Protein AF-A0A7C3QPA5-F1 (afdb_monomer_lite)

pLDDT: mean 95.17, std 4.2, range [72.06, 98.75]

Secondary structure (DSSP, 8-state):
-EEEEEEEEEEE-TTT--EEEEEEEEEEE-TTSPEEEEEE-B--BPEES--HHHHHHHSS-EESSHHHHHHTBSBEE--GGGHHHHHHHHHHHTT-TT-SSEE--THHHHHHHHHHHHS----TTSEEEEEEEEEEEEEEEE---GGGTT-EEEEEEEEEEEEE--HHHHHHHHHHHHH--HHHHHHHHHHHHHTTS-SEEEEEEEEEHHHHHHHHHTS-HHHHSS-EEETTEEEPTTHHHHSS---TT-EE-

Sequence (253 aa):
MSVATYNRVVFSNPLDGALMLALERKGTVLQNGNVNVRAQPFGGGVKILDSIPLEELIGEIQFDSERSKQEQDFRILIEPSHWESVKEYCLLHLRNQDDPYLEAHPDRELVEEFEETLGLGLKSDQHEVQPVGFVVENHPVQTGNEHARGQLTVRLYRTFEVLVTDPMLCHRMLTASRQVSDHTLEIQALKDAERGGSGHACAILTLPLGLAVESYRALSPDKRYRKMVIEGHELDESVLAILDVDVPQYERI

Radius of gyration: 18.07 Å; chains: 1; bounding box: 44×42×49 Å

Foldseek 3Di:
DFEKAFEQEWEQQLPPRFIKTKWKWKWAQDPVRAIDTATAGQIDFKAFQDCVVVCVQFNDWAALDPVCVVRNGPRTDGDPVSVVVVVVVCQVQVVDCPRNGIHHDGQVRVQVQCCQAQVDGDDPVQKDKDWDFKKWQNFFDQDPPPSNGGDTDTYMYGYMYIYGDDSVVSVSLVVQQVPADSVNQQVVLSVCVVVVHRSMHIHMHMDRLVQVQVQLVVDDQVPSQDWDADPNHTYHSNRVRHHPDRHVSIDTD

Structure (mmCIF, N/CA/C/O backbone):
data_AF-A0A7C3QPA5-F1
#
_entry.id   AF-A0A7C3QPA5-F1
#
loop_
_atom_site.group_PDB
_atom_site.id
_atom_site.type_symbol
_atom_site.label_atom_id
_atom_site.label_alt_id
_atom_site.label_comp_id
_atom_site.label_asym_id
_atom_site.label_entity_id
_atom_site.label_seq_id
_atom_site.pdbx_PDB_ins_code
_atom_site.Cartn_x
_atom_site.Cartn_y
_atom_site.Cartn_z
_atom_site.occupancy
_atom_site.B_iso_or_equiv
_atom_site.auth_seq_id
_atom_site.auth_comp_id
_atom_site.auth_asym_id
_atom_site.auth_atom_id
_atom_site.pdbx_PDB_model_num
ATOM 1 N N . MET A 1 1 ? 5.523 1.786 -15.621 1.00 92.44 1 MET A N 1
ATOM 2 C CA . MET A 1 1 ? 5.284 0.604 -14.768 1.00 92.44 1 MET A CA 1
ATOM 3 C C . MET A 1 1 ? 5.597 0.964 -13.331 1.00 92.44 1 MET A C 1
ATOM 5 O O . MET A 1 1 ? 6.542 1.707 -13.097 1.00 92.44 1 MET A O 1
ATOM 9 N N . SER A 1 2 ? 4.808 0.452 -12.389 1.00 95.44 2 SER A N 1
ATOM 10 C CA . SER A 1 2 ? 5.061 0.611 -10.955 1.00 95.44 2 SER A CA 1
ATOM 11 C C . SER A 1 2 ? 5.107 -0.752 -10.284 1.00 95.44 2 SER A C 1
ATOM 13 O O . SER A 1 2 ? 4.208 -1.566 -10.499 1.00 95.44 2 SER A O 1
ATOM 15 N N . VAL A 1 3 ? 6.113 -0.973 -9.446 1.00 97.00 3 VAL A N 1
ATOM 16 C CA . VAL A 1 3 ? 6.219 -2.163 -8.603 1.00 97.00 3 VAL A CA 1
ATOM 17 C C . VAL A 1 3 ? 6.265 -1.728 -7.148 1.00 97.00 3 VAL A C 1
ATOM 19 O O . VAL A 1 3 ? 7.039 -0.843 -6.786 1.00 97.00 3 VAL A O 1
ATOM 22 N N . ALA A 1 4 ? 5.398 -2.307 -6.327 1.00 96.44 4 ALA A N 1
ATOM 23 C CA . ALA A 1 4 ? 5.248 -1.908 -4.933 1.00 96.44 4 ALA A CA 1
ATOM 24 C C . ALA A 1 4 ? 5.017 -3.110 -4.018 1.00 96.44 4 ALA A C 1
ATOM 26 O O . ALA A 1 4 ? 4.646 -4.202 -4.462 1.00 96.44 4 ALA A O 1
ATOM 27 N N . THR A 1 5 ? 5.232 -2.891 -2.731 1.00 97.12 5 THR A N 1
ATOM 28 C CA . THR A 1 5 ? 4.830 -3.799 -1.663 1.00 97.12 5 THR A CA 1
ATOM 29 C C . THR A 1 5 ? 3.525 -3.298 -1.062 1.00 97.12 5 THR A C 1
ATOM 31 O O . THR A 1 5 ? 3.352 -2.096 -0.890 1.00 97.12 5 THR A O 1
ATOM 34 N N . TYR A 1 6 ? 2.594 -4.201 -0.753 1.00 97.75 6 TYR A N 1
ATOM 35 C CA . TYR A 1 6 ? 1.397 -3.863 0.017 1.00 97.75 6 TYR A CA 1
ATOM 36 C C . TYR A 1 6 ? 1.200 -4.825 1.176 1.00 97.75 6 TYR A C 1
ATOM 38 O O . TYR A 1 6 ? 1.221 -6.048 1.016 1.00 97.75 6 TYR A O 1
ATOM 46 N N . ASN A 1 7 ? 0.949 -4.249 2.342 1.00 98.19 7 ASN A N 1
ATOM 47 C CA . ASN A 1 7 ? 0.832 -4.955 3.598 1.00 98.19 7 ASN A CA 1
ATOM 48 C C . ASN A 1 7 ? -0.626 -4.992 4.042 1.00 98.19 7 ASN A C 1
ATOM 50 O O . ASN A 1 7 ? -1.254 -3.966 4.313 1.00 98.19 7 ASN A O 1
ATOM 54 N N . ARG A 1 8 ? -1.161 -6.203 4.170 1.00 98.50 8 ARG A N 1
ATOM 55 C CA . ARG A 1 8 ? -2.398 -6.458 4.894 1.00 98.50 8 ARG A CA 1
ATOM 56 C C . ARG A 1 8 ? -2.081 -6.504 6.384 1.00 98.50 8 ARG A C 1
ATOM 58 O O . ARG A 1 8 ? -1.832 -7.571 6.942 1.00 98.50 8 ARG A O 1
ATOM 65 N N . VAL A 1 9 ? -2.070 -5.338 7.017 1.00 98.56 9 VAL A N 1
ATOM 66 C CA . VAL A 1 9 ? -1.830 -5.239 8.458 1.00 98.56 9 VAL A CA 1
ATOM 67 C C . VAL A 1 9 ? -3.098 -5.638 9.204 1.00 98.56 9 VAL A C 1
ATOM 69 O O . VAL A 1 9 ? -4.127 -4.967 9.108 1.00 98.56 9 VAL A O 1
ATOM 72 N N . VAL A 1 10 ? -3.036 -6.744 9.939 1.00 98.69 10 VAL A N 1
ATOM 73 C CA . VAL A 1 10 ? -4.160 -7.310 10.686 1.00 98.69 10 VAL A CA 1
ATOM 74 C C . VAL A 1 10 ? -3.825 -7.473 12.158 1.00 98.69 10 VAL A C 1
ATOM 76 O O . VAL A 1 10 ? -2.679 -7.701 12.536 1.00 98.69 10 VAL A O 1
ATOM 79 N N . PHE A 1 11 ? -4.841 -7.352 13.007 1.00 98.69 11 PHE A N 1
ATOM 80 C CA . PHE A 1 11 ? -4.694 -7.537 14.447 1.00 98.69 11 PHE A CA 1
ATOM 81 C C . PHE A 1 11 ? -6.022 -7.927 15.091 1.00 98.69 11 PHE A C 1
ATOM 83 O O . PHE A 1 11 ? -7.095 -7.634 14.559 1.00 98.69 11 PHE A O 1
ATOM 90 N N . SER A 1 12 ? -5.967 -8.573 16.251 1.00 98.56 12 SER A N 1
ATOM 91 C CA . SER A 1 12 ? -7.168 -8.876 17.033 1.00 98.56 12 SER A CA 1
ATOM 92 C C . SER A 1 12 ? -7.605 -7.639 17.813 1.00 98.56 12 SER A C 1
ATOM 94 O O . SER A 1 12 ? -6.825 -7.071 18.579 1.00 98.56 12 SER A O 1
ATOM 96 N N . ASN A 1 13 ? -8.864 -7.230 17.662 1.00 97.94 13 ASN A N 1
ATOM 97 C CA . ASN A 1 13 ? -9.444 -6.148 18.446 1.00 97.94 13 ASN A CA 1
ATOM 98 C C . ASN A 1 13 ? -9.295 -6.470 19.946 1.00 97.94 13 ASN A C 1
ATOM 100 O O . ASN A 1 13 ? -9.800 -7.500 20.401 1.00 97.94 13 ASN A O 1
ATOM 104 N N . PRO A 1 14 ? -8.647 -5.601 20.743 1.00 96.69 14 PRO A N 1
ATOM 105 C CA . PRO A 1 14 ? -8.382 -5.872 22.154 1.00 96.69 14 PRO A CA 1
ATOM 106 C C . PRO A 1 14 ? -9.645 -5.957 23.028 1.00 96.69 14 PRO A C 1
ATOM 108 O O . PRO A 1 14 ? -9.544 -6.355 24.185 1.00 96.69 14 PRO A O 1
ATOM 111 N N . LEU A 1 15 ? -10.816 -5.553 22.520 1.00 95.94 15 LEU A N 1
ATOM 112 C CA . LEU A 1 15 ? -12.074 -5.555 23.274 1.00 95.94 15 LEU A CA 1
ATOM 113 C C . LEU A 1 15 ? -12.913 -6.819 23.058 1.00 95.94 15 LEU A C 1
ATOM 115 O O . LEU A 1 15 ? -13.497 -7.326 24.012 1.00 95.94 15 LEU A O 1
ATOM 119 N N . ASP A 1 16 ? -13.001 -7.304 21.821 1.00 97.25 16 ASP A N 1
ATOM 120 C CA . ASP A 1 16 ? -13.920 -8.384 21.429 1.00 97.25 16 ASP A CA 1
ATOM 121 C C . ASP A 1 16 ? -13.249 -9.513 20.625 1.00 97.25 16 ASP A C 1
ATOM 123 O O . ASP A 1 16 ? -13.894 -10.513 20.315 1.00 97.25 16 ASP A O 1
ATOM 127 N N . GLY A 1 17 ? -11.956 -9.384 20.310 1.00 97.69 17 GLY A N 1
ATOM 128 C CA . GLY A 1 17 ? -11.197 -10.364 19.537 1.00 97.69 17 GLY A CA 1
ATOM 129 C C . GLY A 1 17 ? -11.523 -10.395 18.042 1.00 97.69 17 GLY A C 1
ATOM 130 O O . GLY A 1 17 ? -10.984 -11.247 17.338 1.00 97.69 17 GLY A O 1
ATOM 131 N N . ALA A 1 18 ? -12.376 -9.499 17.534 1.00 98.06 18 ALA A N 1
ATOM 132 C CA . ALA A 1 18 ? -12.666 -9.421 16.107 1.00 98.06 18 ALA A CA 1
ATOM 133 C C . ALA A 1 18 ? -11.401 -9.079 15.309 1.00 98.06 18 ALA A C 1
ATOM 135 O O . ALA A 1 18 ? -10.591 -8.256 15.734 1.00 98.06 18 ALA A O 1
ATOM 136 N N . LEU A 1 19 ? -11.234 -9.688 14.135 1.00 98.44 19 LEU A N 1
ATOM 137 C CA . LEU A 1 19 ? -10.088 -9.401 13.278 1.00 98.44 19 LEU A CA 1
ATOM 138 C C . LEU A 1 19 ? -10.256 -8.028 12.616 1.00 98.44 19 LEU A C 1
ATOM 140 O O . LEU A 1 19 ? -11.240 -7.768 11.915 1.00 98.44 19 LEU A O 1
ATOM 144 N N . MET A 1 20 ? -9.277 -7.162 12.832 1.00 98.75 20 MET A N 1
ATOM 145 C CA . MET A 1 20 ? -9.236 -5.794 12.336 1.00 98.75 20 MET A CA 1
ATOM 146 C C . MET A 1 20 ? -8.233 -5.681 11.192 1.00 98.75 20 MET A C 1
ATOM 148 O O . MET A 1 20 ? -7.217 -6.371 11.179 1.00 98.75 20 MET A O 1
ATOM 152 N N . LEU A 1 21 ? -8.521 -4.788 10.253 1.00 98.75 21 LEU A N 1
ATOM 153 C CA . LEU A 1 21 ? -7.617 -4.320 9.212 1.00 98.75 21 LEU A CA 1
ATOM 154 C C . LEU A 1 21 ? -7.112 -2.933 9.600 1.00 98.75 21 LEU A C 1
ATOM 156 O O . LEU A 1 21 ? -7.921 -2.068 9.940 1.00 98.75 21 LEU A O 1
ATOM 160 N N . ALA A 1 22 ? -5.806 -2.716 9.515 1.00 98.62 22 ALA A N 1
ATOM 161 C CA . ALA A 1 22 ? -5.194 -1.405 9.636 1.00 98.62 22 ALA A CA 1
ATOM 162 C C . ALA A 1 22 ? -4.726 -0.897 8.267 1.00 98.62 22 ALA A C 1
ATOM 164 O O . ALA A 1 22 ? -4.140 -1.639 7.482 1.00 98.62 22 ALA A O 1
ATOM 165 N N . LEU A 1 23 ? -4.999 0.376 8.002 1.00 98.56 23 LEU A N 1
ATOM 166 C CA . LEU A 1 23 ? -4.657 1.093 6.778 1.00 98.56 23 LEU A CA 1
ATOM 167 C C . LEU A 1 23 ? -3.940 2.400 7.134 1.00 98.56 23 LEU A C 1
ATOM 169 O O . LEU A 1 23 ? -4.246 3.017 8.161 1.00 98.56 23 LEU A O 1
ATOM 173 N N . GLU A 1 24 ? -3.044 2.850 6.262 1.00 98.19 24 GLU A N 1
ATOM 174 C CA . GLU A 1 24 ? -2.532 4.217 6.302 1.00 98.19 24 GLU A CA 1
ATOM 175 C C . GLU A 1 24 ? -3.641 5.138 5.786 1.00 98.19 24 GLU A C 1
ATOM 177 O O . GLU A 1 24 ? -4.171 4.943 4.694 1.00 98.19 24 GLU A O 1
ATOM 182 N N . ARG A 1 25 ? -4.011 6.157 6.556 1.00 97.19 25 ARG A N 1
ATOM 183 C CA . ARG A 1 25 ? -4.888 7.235 6.107 1.00 97.19 25 ARG A CA 1
ATOM 184 C C . ARG A 1 25 ? -4.057 8.490 5.900 1.00 97.19 25 ARG A C 1
ATOM 186 O O . ARG A 1 25 ? -3.465 9.007 6.845 1.00 97.19 25 ARG A O 1
ATOM 193 N N . LYS A 1 26 ? -4.064 8.999 4.671 1.00 96.12 26 LYS A N 1
ATOM 194 C CA . LYS A 1 26 ? -3.214 10.103 4.230 1.00 96.12 26 LYS A CA 1
ATOM 195 C C . LYS A 1 26 ? -4.053 11.279 3.750 1.00 96.12 26 LYS A C 1
ATOM 197 O O . LYS A 1 26 ? -4.948 11.110 2.922 1.00 96.12 26 LYS A O 1
ATOM 202 N N . GLY A 1 27 ? -3.750 12.461 4.276 1.00 97.00 27 GLY A N 1
ATOM 203 C CA . GLY A 1 27 ? -4.217 13.748 3.780 1.00 97.00 27 GLY A CA 1
ATOM 204 C C . GLY A 1 27 ? -3.118 14.412 2.958 1.00 97.00 27 GLY A C 1
ATOM 205 O O . GLY A 1 27 ? -2.018 14.615 3.469 1.00 97.00 27 GLY A O 1
ATOM 206 N N . THR A 1 28 ? -3.417 14.762 1.709 1.00 95.69 28 THR A N 1
ATOM 207 C CA . THR A 1 28 ? -2.470 15.409 0.787 1.00 95.69 28 THR A CA 1
ATOM 208 C C . THR A 1 28 ? -3.067 16.687 0.218 1.00 95.69 28 THR A C 1
ATOM 210 O O . THR A 1 28 ? -4.154 16.657 -0.366 1.00 95.69 28 THR A O 1
ATOM 213 N N . VAL A 1 29 ? -2.359 17.807 0.372 1.00 95.38 29 VAL A N 1
ATOM 214 C CA . VAL A 1 29 ? -2.702 19.076 -0.281 1.00 95.38 29 VAL A CA 1
ATOM 215 C C . VAL A 1 29 ? -2.383 18.972 -1.771 1.00 95.38 29 VAL A C 1
ATOM 217 O O . VAL A 1 29 ? -1.236 18.805 -2.167 1.00 95.38 29 VAL A O 1
ATOM 220 N N . LEU A 1 30 ? -3.410 19.096 -2.602 1.00 91.50 30 LEU A N 1
ATOM 221 C CA . LEU A 1 30 ? -3.307 19.085 -4.055 1.00 91.50 30 LEU A CA 1
ATOM 222 C C . LEU A 1 30 ? -2.859 20.455 -4.584 1.00 91.50 30 LEU A C 1
ATOM 224 O O . LEU A 1 30 ? -3.040 21.490 -3.943 1.00 91.50 30 LEU A O 1
ATOM 228 N N . GLN A 1 31 ? -2.397 20.495 -5.836 1.00 87.38 31 GLN A N 1
ATOM 229 C CA . GLN A 1 31 ? -1.971 21.735 -6.512 1.00 87.38 31 GLN A CA 1
ATOM 230 C C . GLN A 1 31 ? -3.032 22.851 -6.551 1.00 87.38 31 GLN A C 1
ATOM 232 O O . GLN A 1 31 ? -2.690 24.025 -6.661 1.00 87.38 31 GLN A O 1
ATOM 237 N N . ASN A 1 32 ? -4.321 22.505 -6.487 1.00 89.56 32 ASN A N 1
ATOM 238 C CA . ASN A 1 32 ? -5.414 23.482 -6.452 1.00 89.56 32 ASN A CA 1
ATOM 239 C C . ASN A 1 32 ? -5.737 23.990 -5.032 1.00 89.56 32 ASN A C 1
ATOM 241 O O . ASN A 1 32 ? -6.698 24.739 -4.871 1.00 89.56 32 ASN A O 1
ATOM 245 N N . GLY A 1 33 ? -4.970 23.573 -4.020 1.00 91.81 33 GLY A N 1
ATOM 246 C CA . GLY A 1 33 ? -5.153 23.924 -2.613 1.00 91.81 33 GLY A CA 1
ATOM 247 C C . GLY A 1 33 ? -6.177 23.068 -1.864 1.00 91.81 33 GLY A C 1
ATOM 248 O O . GLY A 1 33 ? -6.300 23.213 -0.650 1.00 91.81 33 GLY A O 1
ATOM 249 N N . ASN A 1 34 ? -6.901 22.172 -2.543 1.00 94.69 34 ASN A N 1
ATOM 250 C CA . ASN A 1 34 ? -7.804 21.238 -1.869 1.00 94.69 34 ASN A CA 1
ATOM 251 C C . ASN A 1 34 ? -7.006 20.126 -1.192 1.00 94.69 34 ASN A C 1
ATOM 253 O O . ASN A 1 34 ? -5.952 19.737 -1.687 1.00 94.69 34 ASN A O 1
ATOM 257 N N . VAL A 1 35 ? -7.546 19.550 -0.122 1.00 96.00 35 VAL A N 1
ATOM 258 C CA . VAL A 1 35 ? -6.972 18.347 0.484 1.00 96.00 35 VAL A CA 1
ATOM 259 C C . VAL A 1 35 ? -7.724 17.117 0.003 1.00 96.00 35 VAL A C 1
ATOM 261 O O . VAL A 1 35 ? -8.952 17.105 -0.029 1.00 96.00 35 VAL A O 1
ATOM 264 N N . ASN A 1 36 ? -6.982 16.081 -0.369 1.00 95.06 36 ASN A N 1
ATOM 265 C CA . ASN A 1 36 ? -7.518 14.750 -0.603 1.00 95.06 36 ASN A CA 1
ATOM 266 C C . ASN A 1 36 ? -7.188 13.860 0.599 1.00 95.06 36 ASN A C 1
ATOM 268 O O . ASN A 1 36 ? -6.009 13.695 0.913 1.00 95.06 36 ASN A O 1
ATOM 272 N N . VAL A 1 37 ? -8.206 13.285 1.243 1.00 96.88 37 VAL A N 1
ATOM 273 C CA . VAL A 1 37 ? -8.044 12.315 2.335 1.00 96.88 37 VAL A CA 1
ATOM 274 C C . VAL A 1 37 ? -8.511 10.947 1.868 1.00 96.88 37 VAL A C 1
ATOM 276 O O . VAL A 1 37 ? -9.646 10.796 1.424 1.00 96.88 37 VAL A O 1
ATOM 279 N N . ARG A 1 38 ? -7.638 9.945 1.978 1.00 96.56 38 ARG A N 1
ATOM 280 C CA . ARG A 1 38 ? -7.955 8.552 1.633 1.00 96.56 38 ARG A CA 1
ATOM 281 C C . ARG A 1 38 ? -7.183 7.568 2.501 1.00 96.56 38 ARG A C 1
ATOM 283 O O . ARG A 1 38 ? -6.112 7.899 3.007 1.00 96.56 38 ARG A O 1
ATOM 290 N N . ALA A 1 39 ? -7.714 6.360 2.635 1.00 98.00 39 ALA A N 1
ATOM 291 C CA . ALA A 1 39 ? -7.056 5.230 3.271 1.00 98.00 39 ALA A CA 1
ATOM 292 C C . ALA A 1 39 ? -6.509 4.247 2.228 1.00 98.00 39 ALA A C 1
ATOM 294 O O . ALA A 1 39 ? -7.211 3.903 1.280 1.00 98.00 39 ALA A O 1
ATOM 295 N N . GLN A 1 40 ? -5.282 3.777 2.409 1.00 97.12 40 GLN A N 1
ATOM 296 C CA . GLN A 1 40 ? -4.577 2.858 1.517 1.00 97.12 40 GLN A CA 1
ATOM 297 C C . GLN A 1 40 ? -3.835 1.783 2.332 1.00 97.12 40 GLN A C 1
ATOM 299 O O . GLN A 1 40 ? -3.657 1.948 3.544 1.00 97.12 40 GLN A O 1
ATOM 304 N N . PRO A 1 41 ? -3.436 0.652 1.724 1.00 97.81 41 PRO A N 1
ATOM 305 C CA . PRO A 1 41 ? -2.533 -0.286 2.378 1.00 97.81 41 PRO A CA 1
ATOM 306 C C . PRO A 1 41 ? -1.244 0.411 2.804 1.00 97.81 41 PRO A C 1
ATOM 308 O O . PRO A 1 41 ? -0.748 1.266 2.076 1.00 97.81 41 PRO A O 1
ATOM 311 N N . PHE A 1 42 ? -0.686 -0.017 3.932 1.00 97.62 42 PHE A N 1
ATOM 312 C CA . PHE A 1 42 ? 0.714 0.256 4.243 1.00 97.62 42 PHE A CA 1
ATOM 313 C C . PHE A 1 42 ? 1.605 -0.373 3.165 1.00 97.62 42 PHE A C 1
ATOM 315 O O . PHE A 1 42 ? 1.336 -1.502 2.732 1.00 97.62 42 PHE A O 1
ATOM 322 N N . GLY A 1 43 ? 2.666 0.309 2.756 1.00 95.44 43 GLY A N 1
ATOM 323 C CA . GLY A 1 43 ? 3.653 -0.219 1.825 1.00 95.44 43 GLY A CA 1
ATOM 324 C C . GLY A 1 43 ? 4.275 0.835 0.916 1.00 95.44 43 GLY A C 1
ATOM 325 O O . GLY A 1 43 ? 3.789 1.951 0.770 1.00 95.44 43 GLY A O 1
ATOM 326 N N . GLY A 1 44 ? 5.353 0.441 0.243 1.00 93.50 44 GLY A N 1
ATOM 327 C CA . GLY A 1 44 ? 6.206 1.365 -0.499 1.00 93.50 44 GLY A CA 1
ATOM 328 C C . GLY A 1 44 ? 6.590 0.858 -1.881 1.00 93.50 44 GLY A C 1
ATOM 329 O O . GLY A 1 44 ? 6.149 -0.200 -2.342 1.00 93.50 44 GLY A O 1
ATOM 330 N N . GLY A 1 45 ? 7.411 1.641 -2.578 1.00 94.62 45 GLY A N 1
ATOM 331 C CA . GLY A 1 45 ? 8.036 1.190 -3.816 1.00 94.62 45 GLY A CA 1
ATOM 332 C C . GLY A 1 45 ? 8.954 -0.004 -3.557 1.00 94.62 45 GLY A C 1
ATOM 333 O O . GLY A 1 45 ? 9.660 -0.058 -2.553 1.00 94.62 45 GLY A O 1
ATOM 334 N N . VAL A 1 46 ? 8.960 -0.976 -4.471 1.00 96.81 46 VAL A N 1
ATOM 335 C CA . VAL A 1 46 ? 10.058 -1.953 -4.511 1.00 96.81 46 VAL A CA 1
ATOM 336 C C . VAL A 1 46 ? 11.317 -1.203 -4.911 1.00 96.81 46 VAL A C 1
ATOM 338 O O . VAL A 1 46 ? 11.282 -0.453 -5.884 1.00 96.81 46 VAL A O 1
ATOM 341 N N . LYS A 1 47 ? 12.423 -1.416 -4.203 1.00 96.88 47 LYS A N 1
ATOM 342 C CA . LYS A 1 47 ? 13.676 -0.723 -4.501 1.00 96.88 47 LYS A CA 1
ATOM 343 C C . LYS A 1 47 ? 14.545 -1.539 -5.450 1.00 96.88 47 LYS A C 1
ATOM 345 O O . LYS A 1 47 ? 14.692 -2.749 -5.286 1.00 96.88 47 LYS A O 1
ATOM 350 N N . ILE A 1 48 ? 15.140 -0.863 -6.423 1.00 97.88 48 ILE A N 1
ATOM 351 C CA . ILE A 1 48 ? 16.155 -1.400 -7.326 1.00 97.88 48 ILE A CA 1
ATOM 352 C C . ILE A 1 48 ? 17.508 -1.277 -6.615 1.00 97.88 48 ILE A C 1
ATOM 354 O O . ILE A 1 48 ? 17.985 -0.176 -6.345 1.00 97.88 48 ILE A O 1
ATOM 358 N N . LEU A 1 49 ? 18.103 -2.414 -6.262 1.00 97.50 49 LEU A N 1
ATOM 359 C CA . LEU A 1 49 ? 19.404 -2.492 -5.594 1.00 97.50 49 LEU A CA 1
ATOM 360 C C . LEU A 1 49 ? 20.558 -2.505 -6.601 1.00 97.50 49 LEU A C 1
ATOM 362 O O . LEU A 1 49 ? 21.573 -1.844 -6.388 1.00 97.50 49 LEU A O 1
ATOM 366 N N . ASP A 1 50 ? 20.379 -3.234 -7.701 1.00 97.56 50 ASP A N 1
ATOM 367 C CA . ASP A 1 50 ? 21.303 -3.285 -8.832 1.00 97.56 50 ASP A CA 1
ATOM 368 C C . ASP A 1 50 ? 20.496 -3.234 -10.133 1.00 97.56 50 ASP A C 1
ATOM 370 O O . ASP A 1 50 ? 19.693 -4.122 -10.432 1.00 97.56 50 ASP A O 1
ATOM 374 N N . SER A 1 51 ? 20.687 -2.148 -10.884 1.00 97.19 51 SER A N 1
ATOM 375 C CA . SER A 1 51 ? 19.940 -1.863 -12.105 1.00 97.19 51 SER A CA 1
ATOM 376 C C . SER A 1 51 ? 20.456 -2.615 -13.325 1.00 97.19 51 SER A C 1
ATOM 378 O O . SER A 1 51 ? 19.719 -2.701 -14.306 1.00 97.19 51 SER A O 1
ATOM 380 N N . ILE A 1 52 ? 21.671 -3.177 -13.291 1.00 97.81 52 ILE A N 1
ATOM 381 C CA . ILE A 1 52 ? 22.337 -3.707 -14.490 1.00 97.81 52 ILE A CA 1
ATOM 382 C C . ILE A 1 52 ? 21.480 -4.764 -15.208 1.00 97.81 52 ILE A C 1
ATOM 384 O O . ILE A 1 52 ? 21.248 -4.603 -16.406 1.00 97.81 52 ILE A O 1
ATOM 388 N N . PRO A 1 53 ? 20.930 -5.798 -14.538 1.00 97.31 53 PRO A N 1
ATOM 389 C CA . PRO A 1 53 ? 20.136 -6.812 -15.237 1.00 97.31 53 PRO A CA 1
ATOM 390 C C . PRO A 1 53 ? 18.838 -6.260 -15.836 1.00 97.31 53 PRO A C 1
ATOM 392 O O . PRO A 1 53 ? 18.360 -6.749 -16.858 1.00 97.31 53 PRO A O 1
ATOM 395 N N . LEU A 1 54 ? 18.254 -5.244 -15.197 1.00 97.56 54 LEU A N 1
ATOM 396 C CA . LEU A 1 54 ? 17.060 -4.582 -15.707 1.00 97.56 54 LEU A CA 1
ATOM 397 C C . LEU A 1 54 ? 17.407 -3.697 -16.911 1.00 97.56 54 LEU A C 1
ATOM 399 O O . LEU A 1 54 ? 16.690 -3.716 -17.907 1.00 97.56 54 LEU A O 1
ATOM 403 N N . GLU A 1 55 ? 18.527 -2.977 -16.864 1.00 97.88 55 GLU A N 1
ATOM 404 C CA . GLU A 1 55 ? 19.016 -2.157 -17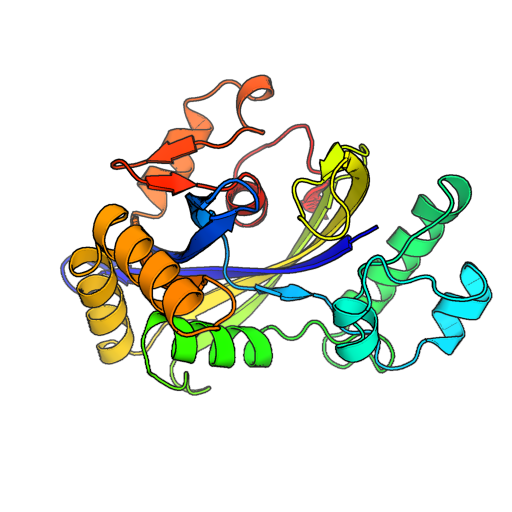.976 1.00 97.88 55 GLU A CA 1
ATOM 405 C C . GLU A 1 55 ? 19.385 -2.994 -19.207 1.00 97.88 55 GLU A C 1
ATOM 407 O O . GLU A 1 55 ? 19.113 -2.591 -20.337 1.00 97.88 55 GLU A O 1
ATOM 412 N N . GLU A 1 56 ? 19.935 -4.195 -19.015 1.00 97.62 56 GLU A N 1
ATOM 413 C CA . GLU A 1 56 ? 20.160 -5.150 -20.108 1.00 97.62 56 GLU A CA 1
ATOM 414 C C . GLU A 1 56 ? 18.851 -5.565 -20.802 1.00 97.62 56 GLU A C 1
ATOM 416 O O . GLU A 1 56 ? 18.860 -5.897 -21.991 1.00 97.62 56 GLU A O 1
ATOM 421 N N . LEU A 1 57 ? 17.723 -5.518 -20.084 1.00 96.81 57 LEU A N 1
ATOM 422 C CA . LEU A 1 57 ? 16.410 -5.891 -20.599 1.00 96.81 57 LEU A CA 1
ATOM 423 C C . LEU A 1 57 ? 15.700 -4.749 -21.336 1.00 96.81 57 LEU A C 1
ATOM 425 O O . LEU A 1 57 ? 15.086 -4.989 -22.377 1.00 96.81 57 LEU A O 1
ATOM 429 N N . ILE A 1 58 ? 15.734 -3.529 -20.791 1.00 97.06 58 ILE A N 1
ATOM 430 C CA . ILE A 1 58 ? 14.918 -2.404 -21.289 1.00 97.06 58 ILE A CA 1
ATOM 431 C C . ILE A 1 58 ? 15.724 -1.202 -21.789 1.00 97.06 58 ILE A C 1
ATOM 433 O O . ILE A 1 58 ? 15.131 -0.245 -22.289 1.00 97.06 58 ILE A O 1
ATOM 437 N N . GLY A 1 59 ? 17.052 -1.249 -21.689 1.00 96.56 59 GLY A N 1
ATOM 438 C CA . GLY A 1 59 ? 17.930 -0.099 -21.886 1.00 96.56 59 GLY A CA 1
ATOM 439 C C . GLY A 1 59 ? 18.010 0.788 -20.643 1.00 96.56 59 GLY A C 1
ATOM 440 O O . GLY A 1 59 ? 17.700 0.366 -19.534 1.00 96.56 59 GLY A O 1
ATOM 441 N N . GLU A 1 60 ? 18.434 2.039 -20.827 1.00 97.06 60 GLU A N 1
ATOM 442 C CA . GLU A 1 60 ? 18.559 3.006 -19.731 1.00 97.06 60 GLU A CA 1
ATOM 443 C C . GLU A 1 60 ? 17.239 3.160 -18.955 1.00 97.06 60 GLU A C 1
ATOM 445 O O . GLU A 1 60 ? 16.188 3.444 -19.538 1.00 97.06 60 GLU A O 1
ATOM 450 N N . ILE A 1 61 ? 17.300 3.013 -17.627 1.00 97.44 61 ILE A N 1
ATOM 451 C CA . ILE A 1 61 ? 16.130 3.191 -16.767 1.00 97.44 61 ILE A CA 1
ATOM 452 C C . ILE A 1 61 ? 15.724 4.663 -16.736 1.00 97.44 61 ILE A C 1
ATOM 454 O O . ILE A 1 61 ? 16.456 5.537 -16.267 1.00 97.44 61 ILE A O 1
ATOM 458 N N . GLN A 1 62 ? 14.489 4.922 -17.150 1.00 96.38 62 GLN A N 1
ATOM 459 C CA . GLN A 1 62 ? 13.850 6.222 -17.011 1.00 96.38 62 GLN A CA 1
ATOM 460 C C . GLN A 1 62 ? 12.868 6.179 -15.845 1.00 96.38 62 GLN A C 1
ATOM 462 O O . GLN A 1 62 ? 11.812 5.565 -15.950 1.00 96.38 62 GLN A O 1
ATOM 467 N N . PHE A 1 63 ? 13.196 6.822 -14.729 1.00 95.44 63 PHE A N 1
ATOM 468 C CA . PHE A 1 63 ? 12.271 6.948 -13.600 1.00 95.44 63 PHE A CA 1
ATOM 469 C C . PHE A 1 63 ? 11.122 7.910 -13.929 1.00 95.44 63 PHE A C 1
ATOM 471 O O . PHE A 1 63 ? 11.290 8.852 -14.704 1.00 95.44 63 PHE A O 1
ATOM 478 N N . ASP A 1 64 ? 9.959 7.698 -13.313 1.00 91.69 64 ASP A N 1
ATOM 479 C CA . ASP A 1 64 ? 8.797 8.579 -13.483 1.00 91.69 64 ASP A CA 1
ATOM 480 C C . ASP A 1 64 ? 8.966 9.946 -12.791 1.00 91.69 64 ASP A C 1
ATOM 482 O O . ASP A 1 64 ? 8.240 10.896 -13.090 1.00 91.69 64 ASP A O 1
ATOM 486 N N . SER A 1 65 ? 9.930 10.051 -11.870 1.00 90.81 65 SER A N 1
ATOM 487 C CA . SER A 1 65 ? 10.194 11.232 -11.057 1.00 90.81 65 SER A CA 1
ATOM 488 C C . SER A 1 65 ? 11.620 11.241 -10.496 1.00 90.81 65 SER A C 1
ATOM 490 O O . SER A 1 65 ? 12.243 10.197 -10.290 1.00 90.81 65 SER A O 1
ATOM 492 N N . GLU A 1 66 ? 12.130 12.435 -10.174 1.00 91.50 66 GLU A N 1
ATOM 493 C CA . GLU A 1 66 ? 13.427 12.586 -9.494 1.00 91.50 66 GLU A CA 1
ATOM 494 C C . GLU A 1 66 ? 13.435 11.937 -8.109 1.00 91.50 66 GLU A C 1
ATOM 496 O O . GLU A 1 66 ? 14.459 11.414 -7.682 1.00 91.50 66 GLU A O 1
ATOM 501 N N . ARG A 1 67 ? 12.289 11.931 -7.417 1.00 90.06 67 ARG A N 1
ATOM 502 C CA . ARG A 1 67 ? 12.156 11.267 -6.120 1.00 90.06 67 ARG A CA 1
ATOM 503 C C . ARG A 1 67 ? 12.360 9.761 -6.257 1.00 90.06 67 ARG A C 1
ATOM 505 O O . ARG A 1 67 ? 13.225 9.216 -5.584 1.00 90.06 67 ARG A O 1
ATOM 512 N N . SER A 1 68 ? 11.648 9.111 -7.177 1.00 92.62 68 SER A N 1
ATOM 513 C CA . SER A 1 68 ? 11.817 7.672 -7.397 1.00 92.62 68 SER A CA 1
ATOM 514 C C . SER A 1 68 ? 13.222 7.318 -7.871 1.00 92.62 68 SER A C 1
ATOM 516 O O . SER A 1 68 ? 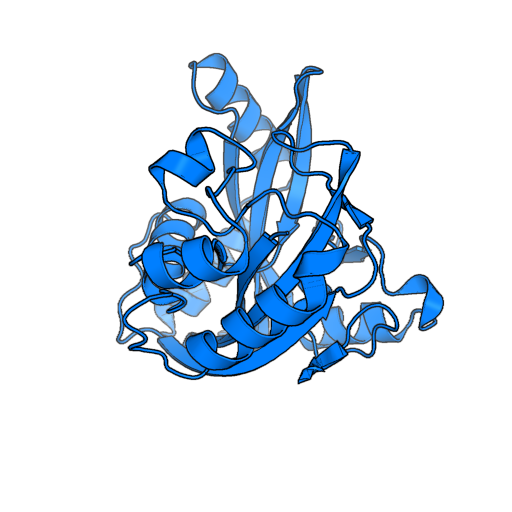13.762 6.301 -7.454 1.00 92.62 68 SER A O 1
ATOM 518 N N . LYS A 1 69 ? 13.876 8.194 -8.640 1.00 95.44 69 LYS A N 1
ATOM 519 C CA . LYS A 1 69 ? 15.299 8.046 -8.966 1.00 95.44 69 LYS A CA 1
ATOM 520 C C . LYS A 1 69 ? 16.204 8.138 -7.733 1.00 95.44 69 LYS A C 1
ATOM 522 O O . LYS A 1 69 ? 17.163 7.384 -7.627 1.00 95.44 69 LYS A O 1
ATOM 527 N N . GLN A 1 70 ? 15.947 9.057 -6.807 1.00 94.50 70 GLN A N 1
ATOM 528 C CA . GLN A 1 70 ? 16.745 9.198 -5.582 1.00 94.50 70 GLN A CA 1
ATOM 529 C C . GLN A 1 70 ? 16.553 8.010 -4.634 1.00 94.50 70 GLN A C 1
ATOM 531 O O . GLN A 1 70 ? 17.526 7.511 -4.072 1.00 94.50 70 GLN A O 1
ATOM 536 N N . GLU A 1 71 ? 15.313 7.548 -4.490 1.00 93.06 71 GLU A N 1
ATOM 537 C CA . GLU A 1 71 ? 14.941 6.419 -3.631 1.00 93.06 71 GLU A CA 1
ATOM 538 C C . GLU A 1 71 ? 15.271 5.061 -4.279 1.00 93.06 71 GLU A C 1
ATOM 540 O O . GLU A 1 71 ? 15.371 4.055 -3.578 1.00 93.06 71 GLU A O 1
ATOM 545 N N . GLN A 1 72 ? 15.545 5.053 -5.592 1.00 96.50 72 GLN A N 1
ATOM 546 C CA . GLN A 1 72 ? 15.660 3.863 -6.444 1.00 96.50 72 GLN A CA 1
ATOM 547 C C . GLN A 1 72 ? 14.371 3.028 -6.461 1.00 96.50 72 GLN A C 1
ATOM 549 O O . GLN A 1 72 ? 14.402 1.813 -6.627 1.00 96.50 72 GLN A O 1
ATOM 554 N N . ASP A 1 73 ? 13.226 3.684 -6.316 1.00 95.75 73 ASP A N 1
ATOM 555 C CA . ASP A 1 73 ? 11.917 3.051 -6.398 1.00 95.75 73 ASP A CA 1
ATOM 556 C C . ASP A 1 73 ? 11.639 2.577 -7.822 1.00 95.75 73 ASP A C 1
ATOM 558 O O . ASP A 1 73 ? 11.825 3.314 -8.793 1.00 95.75 73 ASP A O 1
ATOM 562 N N . PHE A 1 74 ? 11.093 1.371 -7.950 1.00 96.94 74 PHE A N 1
ATOM 563 C CA . PHE A 1 74 ? 10.705 0.751 -9.212 1.00 96.94 74 PHE A CA 1
ATOM 564 C C . PHE A 1 74 ? 9.419 1.393 -9.759 1.00 96.94 74 PHE A C 1
ATOM 566 O O . PHE A 1 74 ? 8.346 0.788 -9.861 1.00 96.94 74 PHE A O 1
ATOM 573 N N . ARG A 1 75 ? 9.544 2.665 -10.129 1.00 95.56 75 ARG A N 1
ATOM 574 C CA . ARG A 1 75 ? 8.560 3.496 -10.816 1.00 95.56 75 ARG A CA 1
ATOM 575 C C . ARG A 1 75 ? 9.226 4.056 -12.057 1.00 95.56 75 ARG A C 1
ATOM 577 O O . ARG A 1 75 ? 9.857 5.109 -12.037 1.00 95.56 75 ARG A O 1
ATOM 584 N N . ILE A 1 76 ? 9.137 3.279 -13.128 1.00 95.56 76 ILE A N 1
ATOM 585 C CA . ILE A 1 76 ? 9.929 3.487 -14.338 1.00 95.56 76 ILE A CA 1
ATOM 586 C C . ILE A 1 76 ? 9.036 3.552 -15.573 1.00 95.56 76 ILE A C 1
ATOM 588 O O . ILE A 1 76 ? 7.981 2.913 -15.645 1.00 95.56 76 ILE A O 1
ATOM 592 N N . LEU A 1 77 ? 9.456 4.320 -16.564 1.00 94.81 77 LEU A N 1
ATOM 593 C CA . LEU A 1 77 ? 8.858 4.361 -17.886 1.00 94.81 77 LEU A CA 1
ATOM 594 C C . LEU A 1 77 ? 9.373 3.159 -18.676 1.00 94.81 77 LEU A C 1
ATOM 596 O O . LEU A 1 77 ? 10.570 2.890 -18.711 1.00 94.81 77 LEU A O 1
ATOM 600 N N . ILE A 1 78 ? 8.450 2.422 -19.287 1.00 95.12 78 ILE A N 1
ATOM 601 C CA . ILE A 1 78 ? 8.772 1.289 -20.153 1.00 95.12 78 ILE A CA 1
ATOM 602 C C . ILE A 1 78 ? 7.974 1.412 -21.441 1.00 95.12 78 ILE A C 1
ATOM 604 O O . ILE A 1 78 ? 6.818 1.845 -21.423 1.00 95.12 78 ILE A O 1
ATOM 608 N N . GLU A 1 79 ? 8.573 0.983 -22.546 1.00 94.38 79 GLU A N 1
ATOM 609 C CA . GLU A 1 79 ? 7.821 0.743 -23.772 1.00 94.38 79 GLU A CA 1
ATOM 610 C C . GLU A 1 79 ? 6.812 -0.395 -23.545 1.00 94.38 79 GLU A C 1
ATOM 612 O O . GLU A 1 79 ? 7.145 -1.382 -22.877 1.00 94.38 79 GLU A O 1
ATOM 617 N N . PRO A 1 80 ? 5.596 -0.326 -24.121 1.00 94.75 80 PRO A N 1
ATOM 618 C CA . PRO A 1 80 ? 4.597 -1.384 -23.966 1.00 94.75 80 PRO A CA 1
ATOM 619 C C . PRO A 1 80 ? 5.105 -2.775 -24.369 1.00 94.75 80 PRO A C 1
ATOM 621 O O . PRO A 1 80 ? 4.696 -3.772 -23.781 1.00 94.75 80 PRO A O 1
ATOM 624 N N . SER A 1 81 ? 6.027 -2.851 -25.336 1.00 96.12 81 SER A N 1
ATOM 625 C CA . SER A 1 81 ? 6.646 -4.106 -25.782 1.00 96.12 81 SER A CA 1
ATOM 626 C C . SER A 1 81 ? 7.510 -4.787 -24.720 1.00 96.12 81 SER A C 1
ATOM 628 O O . SER A 1 81 ? 7.744 -5.986 -24.831 1.00 96.12 81 SER A O 1
ATOM 630 N N . HIS A 1 82 ? 7.980 -4.056 -23.706 1.00 96.94 82 HIS A N 1
ATOM 631 C CA . HIS A 1 82 ? 8.801 -4.607 -22.626 1.00 96.94 82 HIS A CA 1
ATOM 632 C C . HIS A 1 82 ? 7.976 -5.100 -21.430 1.00 96.94 82 HIS A C 1
ATOM 634 O O . HIS A 1 82 ? 8.537 -5.739 -20.546 1.00 96.94 82 HIS A O 1
ATOM 640 N N . TRP A 1 83 ? 6.663 -4.833 -21.382 1.00 95.69 83 TRP A N 1
ATOM 641 C CA . TRP A 1 83 ? 5.832 -5.131 -20.208 1.00 95.69 83 TRP A CA 1
ATOM 642 C C . TRP A 1 83 ? 5.948 -6.580 -19.733 1.00 95.69 83 TRP A C 1
ATOM 644 O O . TRP A 1 83 ? 6.263 -6.811 -18.569 1.00 95.69 83 TRP A O 1
ATOM 654 N N . GLU A 1 84 ? 5.732 -7.549 -20.623 1.00 96.81 84 GLU A N 1
ATOM 655 C CA . GLU A 1 84 ? 5.738 -8.964 -20.240 1.00 96.81 84 GLU A CA 1
ATOM 656 C C . GLU A 1 84 ? 7.105 -9.401 -19.702 1.00 96.81 84 GLU A C 1
ATOM 658 O O . GLU A 1 84 ? 7.173 -10.049 -18.661 1.00 96.81 84 GLU A O 1
ATOM 663 N N . SER A 1 85 ? 8.200 -8.965 -20.329 1.00 97.75 85 SER A N 1
ATOM 664 C CA . SER A 1 85 ? 9.545 -9.312 -19.870 1.00 97.75 85 SER A CA 1
ATOM 665 C C . SER A 1 85 ? 9.895 -8.664 -18.529 1.00 97.75 85 SER A C 1
ATOM 667 O O . SER A 1 85 ? 10.490 -9.315 -17.673 1.00 97.75 85 SER A O 1
ATOM 669 N N . VAL A 1 86 ? 9.503 -7.404 -18.305 1.00 97.81 86 VAL A N 1
ATOM 670 C CA . VAL A 1 86 ? 9.734 -6.734 -17.014 1.00 97.81 86 VAL A CA 1
ATOM 671 C C . VAL A 1 86 ? 8.859 -7.355 -15.922 1.00 97.81 86 VAL A C 1
ATOM 673 O O . VAL A 1 86 ? 9.323 -7.549 -14.801 1.00 97.81 86 VAL A O 1
ATOM 676 N N . LYS A 1 87 ? 7.615 -7.738 -16.236 1.00 98.00 87 LYS A N 1
ATOM 677 C CA . LYS A 1 87 ? 6.748 -8.487 -15.317 1.00 98.00 87 LYS A CA 1
ATOM 678 C C . LYS A 1 87 ? 7.398 -9.808 -14.902 1.00 98.00 87 LYS A C 1
ATOM 680 O O . LYS A 1 87 ? 7.467 -10.090 -13.709 1.00 98.00 87 LYS A O 1
ATOM 685 N N . GLU A 1 88 ? 7.884 -10.603 -15.855 1.00 98.12 88 GLU A N 1
ATOM 686 C CA . GLU A 1 88 ? 8.572 -11.871 -15.575 1.00 98.12 88 GLU A CA 1
ATOM 687 C C . GLU A 1 88 ? 9.834 -11.669 -14.731 1.00 98.12 88 GLU A C 1
ATOM 689 O O . GLU A 1 88 ? 10.030 -12.396 -13.755 1.00 98.12 88 GLU A O 1
ATOM 694 N N . TYR A 1 89 ? 10.637 -10.648 -15.048 1.00 98.25 89 TYR A N 1
ATOM 695 C CA . TYR A 1 89 ? 11.796 -10.241 -14.251 1.00 98.25 89 TYR A CA 1
ATOM 696 C C . TYR A 1 89 ? 11.398 -9.961 -12.794 1.00 98.25 89 TYR A C 1
ATOM 698 O O . TYR A 1 89 ? 11.934 -10.571 -11.869 1.00 98.25 89 TYR A O 1
ATOM 706 N N . CYS A 1 90 ? 10.391 -9.112 -12.571 1.00 98.25 90 CYS A N 1
ATOM 707 C CA . CYS A 1 90 ? 9.914 -8.799 -11.227 1.00 98.25 90 CYS A CA 1
ATOM 708 C C . CYS A 1 90 ? 9.375 -10.039 -10.501 1.00 98.25 90 CYS A C 1
ATOM 710 O O . CYS A 1 90 ? 9.722 -10.267 -9.346 1.00 98.25 90 CYS A O 1
ATOM 712 N N . LEU A 1 91 ? 8.553 -10.865 -11.155 1.00 97.94 91 LEU A N 1
ATOM 713 C CA . LEU A 1 91 ? 8.001 -12.081 -10.547 1.00 97.94 91 LEU A CA 1
ATOM 714 C C . LEU A 1 91 ? 9.087 -13.095 -10.173 1.00 97.94 91 LEU A C 1
ATOM 716 O O . LEU A 1 91 ? 8.923 -13.817 -9.191 1.00 97.94 91 LEU A O 1
ATOM 720 N N . LEU A 1 92 ? 10.172 -13.177 -10.946 1.00 97.62 92 LEU A N 1
ATOM 721 C CA . LEU A 1 92 ? 11.307 -14.043 -10.643 1.00 97.62 92 LEU A CA 1
ATOM 722 C C . LEU A 1 92 ? 12.040 -13.565 -9.387 1.00 97.62 92 LEU A C 1
ATOM 724 O O . LEU A 1 92 ? 12.200 -14.343 -8.446 1.00 97.62 92 LEU A O 1
ATOM 728 N N . HIS A 1 93 ? 12.445 -12.297 -9.370 1.00 97.88 93 HIS A N 1
ATOM 729 C CA . HIS A 1 93 ? 13.300 -11.738 -8.325 1.00 97.88 93 HIS A CA 1
ATOM 730 C C . HIS A 1 93 ? 12.557 -11.540 -6.999 1.00 97.88 93 HIS A C 1
ATOM 732 O O . HIS A 1 93 ? 13.035 -11.946 -5.947 1.00 97.88 93 HIS A O 1
ATOM 738 N N . LEU A 1 94 ? 11.309 -11.071 -7.037 1.00 97.06 94 LEU A N 1
ATOM 739 C CA . LEU A 1 94 ? 10.510 -10.802 -5.833 1.00 97.06 94 LEU A CA 1
ATOM 740 C C . LEU A 1 94 ? 10.006 -12.054 -5.096 1.00 97.06 94 LEU A C 1
ATOM 742 O O . LEU A 1 94 ? 9.365 -11.951 -4.043 1.00 97.06 94 LEU A O 1
ATOM 746 N N . ARG A 1 95 ? 10.243 -13.252 -5.644 1.00 95.19 95 ARG A N 1
ATOM 747 C CA . ARG A 1 95 ? 10.007 -14.512 -4.922 1.00 95.19 95 ARG A CA 1
ATOM 748 C C . ARG A 1 95 ? 11.043 -14.737 -3.828 1.00 95.19 95 ARG A C 1
ATOM 750 O O . ARG A 1 95 ? 10.704 -15.357 -2.822 1.00 95.19 95 ARG A O 1
ATOM 757 N N . ASN A 1 96 ? 12.266 -14.252 -4.027 1.00 94.06 96 ASN A N 1
ATOM 758 C CA . ASN A 1 96 ? 13.330 -14.310 -3.041 1.00 94.06 96 ASN A CA 1
ATOM 759 C C . ASN A 1 96 ? 13.310 -13.023 -2.200 1.00 94.06 96 ASN A C 1
ATOM 761 O O . ASN A 1 96 ? 13.350 -11.929 -2.748 1.00 94.06 96 ASN A O 1
ATOM 765 N N . GLN A 1 97 ? 13.214 -13.143 -0.875 1.00 88.56 97 GLN A N 1
ATOM 766 C CA . GLN A 1 97 ? 13.228 -11.973 0.016 1.00 88.56 97 GLN A CA 1
ATOM 767 C C . GLN A 1 97 ? 14.625 -11.353 0.137 1.00 88.56 97 GLN A C 1
ATOM 769 O O . GLN A 1 97 ? 14.732 -10.152 0.355 1.00 88.56 97 GLN A O 1
ATOM 774 N N . ASP A 1 98 ? 15.665 -12.164 -0.069 1.00 93.19 98 ASP A N 1
ATOM 775 C CA . ASP A 1 98 ? 17.070 -11.757 -0.058 1.00 93.19 98 ASP A CA 1
ATOM 776 C C . ASP A 1 98 ? 17.603 -11.606 -1.495 1.00 93.19 98 ASP A C 1
ATOM 778 O O . ASP A 1 98 ? 18.738 -11.986 -1.801 1.00 93.19 98 ASP A O 1
ATOM 782 N N . ASP A 1 99 ? 16.752 -11.167 -2.427 1.00 96.94 99 ASP A N 1
ATOM 783 C CA . ASP A 1 99 ? 17.166 -10.970 -3.812 1.00 96.94 99 ASP A CA 1
ATOM 784 C C . ASP A 1 99 ? 18.204 -9.836 -3.904 1.00 96.94 99 ASP A C 1
ATOM 786 O O . ASP A 1 99 ? 18.010 -8.771 -3.316 1.00 96.94 99 ASP A O 1
ATOM 790 N N . PRO A 1 100 ? 19.328 -10.037 -4.617 1.00 96.94 100 PRO A N 1
ATOM 791 C CA . PRO A 1 100 ? 20.381 -9.030 -4.677 1.00 96.94 100 PRO A CA 1
ATOM 792 C C . PRO A 1 100 ? 20.039 -7.849 -5.596 1.00 96.94 100 PRO A C 1
ATOM 794 O O . PRO A 1 100 ? 20.765 -6.857 -5.576 1.00 96.94 100 PRO A O 1
ATOM 797 N N . TYR A 1 101 ? 18.977 -7.946 -6.403 1.00 97.62 101 TYR A N 1
ATOM 798 C CA . TYR A 1 101 ? 18.608 -6.940 -7.396 1.00 97.62 101 TYR A CA 1
ATOM 799 C C . TYR A 1 101 ? 17.394 -6.121 -6.969 1.00 97.62 101 TYR A C 1
ATOM 801 O O . TYR A 1 101 ? 17.367 -4.920 -7.235 1.00 97.62 101 TYR A O 1
ATOM 809 N N . LEU A 1 102 ? 16.412 -6.735 -6.299 1.00 97.62 102 LEU A N 1
ATOM 810 C CA . LEU A 1 102 ? 15.187 -6.068 -5.850 1.00 97.62 102 LEU A CA 1
ATOM 811 C C . LEU A 1 102 ? 14.941 -6.244 -4.345 1.00 97.62 102 LEU A C 1
ATOM 813 O O . LEU A 1 102 ? 14.848 -7.361 -3.849 1.00 97.62 102 LEU A O 1
ATOM 817 N N . GLU A 1 103 ? 14.720 -5.139 -3.632 1.00 96.25 103 GLU A N 1
ATOM 818 C CA . GLU A 1 103 ? 14.293 -5.148 -2.227 1.00 96.25 103 GLU A CA 1
ATOM 819 C C . GLU A 1 103 ? 12.776 -4.960 -2.141 1.00 96.25 103 GLU A C 1
ATOM 821 O O . GLU A 1 103 ? 12.224 -3.951 -2.589 1.00 96.25 103 GLU A O 1
ATOM 826 N N . ALA A 1 104 ? 12.099 -5.929 -1.529 1.00 94.75 104 ALA A N 1
ATOM 827 C CA . ALA A 1 104 ? 10.654 -5.891 -1.307 1.00 94.75 104 ALA A CA 1
ATOM 828 C C . ALA A 1 104 ? 10.250 -6.337 0.100 1.00 94.75 104 ALA A C 1
ATOM 830 O O . ALA A 1 104 ? 9.086 -6.666 0.330 1.00 94.75 104 ALA A O 1
ATOM 831 N N . HIS A 1 105 ? 11.199 -6.391 1.036 1.00 92.38 105 HIS A N 1
ATOM 832 C CA . HIS A 1 105 ? 10.873 -6.697 2.421 1.00 92.38 105 HIS A CA 1
ATOM 833 C C . HIS A 1 105 ? 10.079 -5.528 3.026 1.00 92.38 105 HIS A C 1
ATOM 835 O O . HIS A 1 105 ? 10.504 -4.380 2.891 1.00 92.38 105 HIS A O 1
ATOM 841 N N . PRO A 1 106 ? 8.934 -5.773 3.684 1.00 92.00 106 PRO A N 1
ATOM 842 C CA . PRO A 1 106 ? 8.051 -4.684 4.085 1.00 92.00 106 PRO A CA 1
ATOM 843 C C . PRO A 1 106 ? 8.504 -3.952 5.351 1.00 92.00 106 PRO A C 1
ATOM 845 O O . PRO A 1 106 ? 7.995 -2.872 5.622 1.00 92.00 106 PRO A O 1
ATOM 848 N N . ASP A 1 107 ? 9.442 -4.511 6.123 1.00 90.94 107 ASP A N 1
ATOM 849 C CA . ASP A 1 107 ? 9.826 -3.967 7.435 1.00 90.94 107 ASP A CA 1
ATOM 850 C C . ASP A 1 107 ? 10.280 -2.507 7.394 1.00 90.94 107 ASP A C 1
ATOM 852 O O . ASP A 1 107 ? 9.883 -1.744 8.269 1.00 90.94 107 ASP A O 1
ATOM 856 N N . ARG A 1 108 ? 11.087 -2.100 6.403 1.00 87.06 108 ARG A N 1
ATOM 857 C CA . ARG A 1 108 ? 11.562 -0.709 6.321 1.00 87.06 108 ARG A CA 1
ATOM 858 C C . ARG A 1 108 ? 10.384 0.258 6.223 1.00 87.06 108 ARG A C 1
ATOM 860 O O . ARG A 1 108 ? 10.237 1.131 7.071 1.00 87.06 108 ARG A O 1
ATOM 867 N N . GLU A 1 109 ? 9.536 0.044 5.222 1.00 91.19 109 GLU A N 1
ATOM 868 C CA . GLU A 1 109 ? 8.372 0.890 4.950 1.00 91.19 109 GLU A CA 1
ATOM 869 C C . GLU A 1 109 ? 7.377 0.844 6.114 1.00 91.19 109 GLU A C 1
ATOM 871 O O . GLU A 1 109 ? 6.916 1.881 6.570 1.00 91.19 109 GLU A O 1
ATOM 876 N N . LEU A 1 110 ? 7.116 -0.338 6.684 1.00 94.25 110 LEU A N 1
ATOM 877 C CA . LEU A 1 110 ? 6.223 -0.468 7.837 1.00 94.25 110 LEU A CA 1
ATOM 878 C C . LEU A 1 110 ? 6.718 0.316 9.052 1.00 94.25 110 LEU A C 1
ATOM 880 O O . LEU A 1 110 ? 5.908 0.934 9.736 1.00 94.25 110 LEU A O 1
ATOM 884 N N . VAL A 1 111 ? 8.020 0.287 9.347 1.00 94.94 111 VAL A N 1
ATOM 885 C CA . VAL A 1 111 ? 8.590 1.042 10.471 1.00 94.94 111 VAL A CA 1
ATOM 886 C C . VAL A 1 111 ? 8.435 2.542 10.243 1.00 94.94 111 VAL A C 1
ATOM 888 O O . VAL A 1 111 ? 8.008 3.245 11.160 1.00 94.94 111 VAL A O 1
ATOM 891 N N . GLU A 1 112 ? 8.751 3.023 9.041 1.00 93.94 112 GLU A N 1
ATOM 892 C CA . GLU A 1 112 ? 8.620 4.437 8.675 1.00 93.94 112 GLU A CA 1
ATOM 893 C C . GLU A 1 112 ? 7.156 4.894 8.737 1.00 93.94 112 GLU A C 1
ATOM 895 O O . GLU A 1 112 ? 6.836 5.864 9.423 1.00 93.94 112 GLU A O 1
ATOM 900 N N . GLU A 1 113 ? 6.237 4.147 8.128 1.00 95.38 113 GLU A N 1
ATOM 901 C CA . GLU A 1 113 ? 4.814 4.489 8.104 1.00 95.38 113 GLU A CA 1
ATOM 902 C C . GLU A 1 113 ? 4.152 4.370 9.488 1.00 95.38 113 GLU A C 1
ATOM 904 O O . GLU A 1 113 ? 3.252 5.148 9.815 1.00 95.38 113 GLU A O 1
ATOM 909 N N . PHE A 1 114 ? 4.576 3.434 10.347 1.00 96.50 114 PHE A N 1
ATOM 910 C CA . PHE A 1 114 ? 4.101 3.373 11.737 1.00 96.50 114 PHE A CA 1
ATOM 911 C C . PHE A 1 114 ? 4.625 4.548 12.567 1.00 96.50 114 PHE A C 1
ATOM 913 O O . PHE A 1 114 ? 3.871 5.110 13.366 1.00 96.50 114 PHE A O 1
ATOM 920 N N . GLU A 1 115 ? 5.874 4.967 12.364 1.00 96.19 115 GLU A N 1
ATOM 921 C CA . GLU A 1 115 ? 6.398 6.175 13.002 1.00 96.19 115 GLU A CA 1
ATOM 922 C C . GLU A 1 115 ? 5.615 7.411 12.532 1.00 96.19 115 GLU A C 1
ATOM 924 O O . GLU A 1 115 ? 5.176 8.205 13.362 1.00 96.19 115 GLU A O 1
ATOM 929 N N . GLU A 1 116 ? 5.332 7.540 11.233 1.00 94.56 116 GLU A N 1
ATOM 930 C CA . GLU A 1 116 ? 4.544 8.654 10.692 1.00 94.56 116 GLU A CA 1
ATOM 931 C C . GLU A 1 116 ? 3.089 8.666 11.187 1.00 94.56 116 GLU A C 1
ATOM 933 O O . GLU A 1 116 ? 2.539 9.728 11.488 1.00 94.56 116 GLU A O 1
ATOM 938 N N . THR A 1 117 ? 2.440 7.501 11.269 1.00 96.06 117 THR A N 1
ATOM 939 C CA . THR A 1 117 ? 1.003 7.404 11.590 1.00 96.06 117 THR A CA 1
ATOM 940 C C . THR A 1 117 ? 0.701 7.332 13.086 1.00 96.06 117 THR A C 1
ATOM 942 O O . THR A 1 117 ? -0.381 7.753 13.508 1.00 96.06 117 THR A O 1
ATOM 945 N N . LEU A 1 118 ? 1.617 6.789 13.895 1.00 95.50 118 LEU A N 1
ATOM 946 C CA . LEU A 1 118 ? 1.426 6.554 15.332 1.00 95.50 118 LEU A CA 1
ATOM 947 C C . LEU A 1 118 ? 2.461 7.258 16.219 1.00 95.50 118 LEU A C 1
ATOM 949 O O . LEU A 1 118 ? 2.247 7.318 17.434 1.00 95.50 118 LEU A O 1
ATOM 953 N N . GLY A 1 119 ? 3.559 7.775 15.658 1.00 94.69 119 GLY A N 1
ATOM 954 C CA . GLY A 1 119 ? 4.688 8.320 16.421 1.00 94.69 119 GLY A CA 1
ATOM 955 C C . GLY A 1 119 ? 5.454 7.245 17.194 1.00 94.69 119 GLY A C 1
ATOM 956 O O . GLY A 1 119 ? 5.853 7.481 18.339 1.00 94.69 119 GLY A O 1
ATOM 957 N N . LEU A 1 120 ? 5.513 6.025 16.648 1.00 92.12 120 LEU A N 1
ATOM 958 C CA . LEU A 1 120 ? 6.093 4.856 17.304 1.00 92.12 120 LEU A CA 1
ATOM 959 C C . LEU A 1 120 ? 6.876 3.984 16.325 1.00 92.12 120 LEU A C 1
ATOM 961 O O . LEU A 1 120 ? 6.300 3.429 15.393 1.00 92.12 120 LEU A O 1
ATOM 965 N N . GLY A 1 121 ? 8.146 3.749 16.647 1.00 93.25 121 GLY A N 1
ATOM 966 C CA . GLY A 1 121 ? 8.971 2.788 15.932 1.00 93.25 121 GLY A CA 1
ATOM 967 C C . GLY A 1 121 ? 8.473 1.368 16.173 1.00 93.25 121 GLY A C 1
ATOM 968 O O . GLY A 1 121 ? 8.558 0.858 17.298 1.00 93.25 121 GLY A O 1
ATOM 969 N N . LEU A 1 122 ? 7.961 0.742 15.115 1.00 95.25 122 LEU A N 1
ATOM 970 C CA . LEU A 1 122 ? 7.547 -0.656 15.116 1.00 95.25 122 LEU A CA 1
ATOM 971 C C . LEU A 1 122 ? 8.764 -1.559 1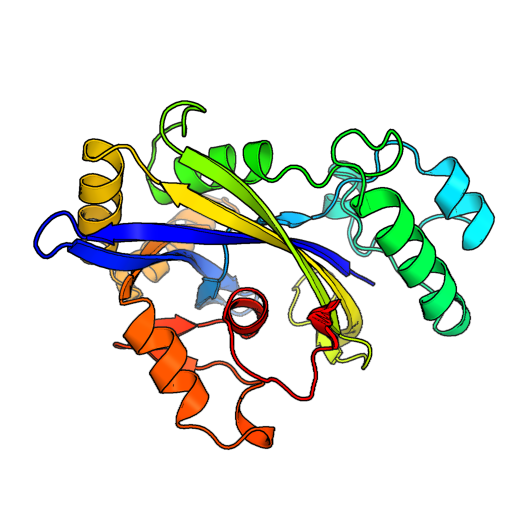5.366 1.00 95.25 122 LEU A C 1
ATOM 973 O O . LEU A 1 122 ? 9.804 -1.416 14.724 1.00 95.25 122 LEU A O 1
ATOM 977 N N . LYS A 1 123 ? 8.654 -2.483 16.320 1.00 96.06 123 LYS A N 1
ATOM 978 C CA . LYS A 1 123 ? 9.721 -3.441 16.633 1.00 96.06 123 LYS A CA 1
ATOM 979 C C . LYS A 1 123 ? 9.410 -4.807 16.045 1.00 96.06 123 LYS A C 1
ATOM 981 O O . LYS A 1 123 ? 8.258 -5.219 16.013 1.00 96.06 123 LYS A O 1
ATOM 986 N N . SER A 1 124 ? 10.456 -5.545 15.687 1.00 93.81 124 SER A N 1
ATOM 987 C CA . SER A 1 124 ? 10.342 -6.880 15.090 1.00 93.81 124 SER A CA 1
ATOM 988 C C . SER A 1 124 ? 9.686 -7.937 15.987 1.00 93.81 124 SER A C 1
ATOM 990 O O . SER A 1 124 ? 9.277 -8.975 15.486 1.00 93.81 124 SER A O 1
ATOM 992 N N . ASP A 1 125 ? 9.580 -7.710 17.299 1.00 96.25 125 ASP A N 1
ATOM 993 C CA . ASP A 1 125 ? 8.877 -8.596 18.234 1.00 96.25 125 ASP A CA 1
ATOM 994 C C . ASP A 1 125 ? 7.384 -8.257 18.397 1.00 96.25 125 ASP A C 1
ATOM 996 O O . ASP A 1 125 ? 6.674 -8.957 19.117 1.00 96.25 125 ASP A O 1
ATOM 1000 N N . GLN A 1 126 ? 6.899 -7.197 17.740 1.00 96.88 126 GLN A N 1
ATOM 1001 C CA . GLN A 1 126 ? 5.506 -6.746 17.823 1.00 96.88 126 GLN A CA 1
ATOM 1002 C C . GLN A 1 126 ? 4.639 -7.226 16.657 1.00 96.88 126 GLN A C 1
ATOM 1004 O O . GLN A 1 126 ? 3.412 -7.067 16.710 1.00 96.88 126 GLN A O 1
ATOM 1009 N N . HIS A 1 127 ? 5.246 -7.799 15.617 1.00 97.50 127 HIS A N 1
ATOM 1010 C CA . HIS A 1 127 ? 4.543 -8.280 14.437 1.00 97.50 127 HIS A CA 1
ATOM 1011 C C . HIS A 1 127 ? 5.213 -9.496 13.804 1.00 97.50 127 HIS A C 1
ATOM 1013 O O . HIS A 1 127 ? 6.406 -9.738 13.956 1.00 97.50 127 HIS A O 1
ATOM 1019 N N . GLU A 1 128 ? 4.418 -10.252 13.058 1.00 97.56 128 GLU A N 1
ATOM 1020 C CA . GLU A 1 128 ? 4.879 -11.325 12.184 1.00 97.56 128 GLU A CA 1
ATOM 1021 C C . GLU A 1 128 ? 4.566 -10.951 10.736 1.00 97.56 128 GLU A C 1
ATOM 1023 O O . GLU A 1 128 ? 3.472 -10.469 10.443 1.00 97.56 128 GLU A O 1
ATOM 1028 N N . VAL A 1 129 ? 5.513 -11.185 9.826 1.00 96.88 129 VAL A N 1
ATOM 1029 C CA . VAL A 1 129 ? 5.355 -10.916 8.391 1.00 96.88 129 VAL A CA 1
ATOM 1030 C C . VAL A 1 129 ? 5.339 -12.232 7.630 1.00 96.88 129 VAL A C 1
ATOM 1032 O O . VAL A 1 129 ? 6.236 -13.060 7.791 1.00 96.88 129 VAL A O 1
ATOM 1035 N N . GLN A 1 130 ? 4.353 -12.411 6.754 1.00 96.81 130 GLN A N 1
ATOM 1036 C CA . GLN A 1 130 ? 4.291 -13.554 5.848 1.00 96.81 130 GLN A CA 1
ATOM 1037 C C . GLN A 1 130 ? 3.994 -13.099 4.416 1.00 96.81 130 GLN A C 1
ATOM 1039 O O . GLN A 1 130 ? 3.061 -12.326 4.197 1.00 96.81 130 GLN A O 1
ATOM 1044 N N . PRO A 1 131 ? 4.756 -13.561 3.407 1.00 96.75 131 PRO A N 1
ATOM 1045 C CA . PRO A 1 131 ? 4.416 -13.288 2.018 1.00 96.75 131 PRO A CA 1
ATOM 1046 C C . PRO A 1 131 ? 3.111 -13.997 1.645 1.00 96.75 131 PRO A C 1
ATOM 1048 O O . PRO A 1 131 ? 2.966 -15.195 1.880 1.00 96.75 131 PRO A O 1
ATOM 1051 N N . VAL A 1 132 ? 2.189 -13.272 1.012 1.00 96.69 132 VAL A N 1
ATOM 1052 C CA . VAL A 1 132 ? 0.893 -13.817 0.572 1.00 96.69 132 VAL A CA 1
ATOM 1053 C C . VAL A 1 132 ? 0.960 -14.247 -0.886 1.00 96.69 132 VAL A C 1
ATOM 1055 O O . VAL A 1 132 ? 0.620 -15.377 -1.221 1.00 96.69 132 VAL A O 1
ATOM 1058 N N . GLY A 1 133 ? 1.427 -13.362 -1.763 1.00 97.00 133 GLY A N 1
ATOM 1059 C CA . GLY A 1 133 ? 1.415 -13.617 -3.199 1.00 97.00 133 GLY A CA 1
ATOM 1060 C C . GLY A 1 133 ? 1.680 -12.363 -4.009 1.00 97.00 133 GLY A C 1
ATOM 1061 O O . GLY A 1 133 ? 2.236 -11.381 -3.498 1.00 97.00 133 GLY A O 1
ATOM 1062 N N . PHE A 1 134 ? 1.288 -12.403 -5.272 1.00 98.06 134 PHE A N 1
ATOM 1063 C CA . PHE A 1 134 ? 1.379 -11.276 -6.186 1.00 98.06 134 PHE A CA 1
ATOM 1064 C C . PHE A 1 134 ? 0.000 -10.850 -6.669 1.00 98.06 134 PHE A C 1
ATOM 1066 O O . PHE A 1 134 ? -0.907 -11.667 -6.818 1.00 98.06 134 PHE A O 1
ATOM 1073 N N . VAL A 1 135 ? -0.137 -9.558 -6.948 1.00 97.94 135 VAL A N 1
ATOM 1074 C CA . VAL A 1 135 ? -1.300 -8.996 -7.632 1.00 97.94 135 VAL A CA 1
ATOM 1075 C C . VAL A 1 135 ? -0.802 -8.184 -8.817 1.00 97.94 135 VAL A C 1
ATOM 1077 O O . VAL A 1 135 ? 0.020 -7.286 -8.649 1.00 97.94 135 VAL A O 1
ATOM 1080 N N . VAL A 1 136 ? -1.286 -8.503 -10.013 1.00 97.50 136 VAL A N 1
ATOM 1081 C CA . VAL A 1 136 ? -0.867 -7.864 -11.260 1.00 97.50 136 VAL A CA 1
ATOM 1082 C C . VAL A 1 136 ? -2.048 -7.139 -11.900 1.00 97.50 136 VAL A C 1
ATOM 1084 O O . VAL A 1 136 ? -3.093 -7.728 -12.176 1.00 97.50 136 VAL A O 1
ATOM 1087 N N . GLU A 1 137 ? -1.854 -5.853 -12.181 1.00 95.25 137 GLU A N 1
ATOM 1088 C CA . GLU A 1 137 ? -2.730 -5.024 -13.007 1.00 95.25 137 GLU A CA 1
ATOM 1089 C C . GLU A 1 137 ? -2.180 -4.995 -14.437 1.00 95.25 137 GLU A C 1
ATOM 1091 O O . GLU A 1 137 ? -1.416 -4.102 -14.811 1.00 95.25 137 GLU A O 1
ATOM 1096 N N . ASN A 1 138 ? -2.549 -5.996 -15.241 1.00 92.88 138 ASN A N 1
ATOM 1097 C CA . ASN A 1 138 ? -2.050 -6.124 -16.618 1.00 92.88 138 ASN A CA 1
ATOM 1098 C C . ASN A 1 138 ? -2.643 -5.089 -17.585 1.00 92.88 138 ASN A C 1
ATOM 1100 O O . ASN A 1 138 ? -2.078 -4.841 -18.648 1.00 92.88 138 ASN A O 1
ATOM 1104 N N . HIS A 1 139 ? -3.794 -4.504 -17.253 1.00 92.25 139 HIS A N 1
ATOM 1105 C CA . HIS A 1 139 ? -4.436 -3.506 -18.100 1.00 92.25 139 HIS A CA 1
ATOM 1106 C C . HIS A 1 139 ? -3.947 -2.115 -17.690 1.00 92.25 139 HIS A C 1
ATOM 1108 O O . HIS A 1 139 ? -4.162 -1.733 -16.541 1.00 92.25 139 HIS A O 1
ATOM 1114 N N . PRO A 1 140 ? -3.313 -1.341 -18.590 1.00 90.31 140 PRO A N 1
ATOM 1115 C CA . PRO A 1 140 ? -2.803 -0.026 -18.238 1.00 90.31 140 PRO A CA 1
ATOM 1116 C C . PRO A 1 140 ? -3.945 0.908 -17.828 1.00 90.31 140 PRO A C 1
ATOM 1118 O O . PRO A 1 140 ? -4.896 1.105 -18.589 1.00 90.31 140 PRO A O 1
ATOM 1121 N N . VAL A 1 141 ? -3.826 1.530 -16.656 1.00 88.44 141 VAL A N 1
ATOM 1122 C CA . VAL A 1 141 ? -4.778 2.534 -16.158 1.00 88.44 141 VAL A CA 1
ATOM 1123 C C . VAL A 1 141 ? -4.051 3.857 -15.965 1.00 88.44 141 VAL A C 1
ATOM 1125 O O . VAL A 1 141 ? -2.879 3.882 -15.593 1.00 88.44 141 VAL A O 1
ATOM 1128 N N . GLN A 1 142 ? -4.731 4.975 -16.225 1.00 87.94 142 GLN A N 1
ATOM 1129 C CA . GLN A 1 142 ? -4.161 6.291 -15.945 1.00 87.94 142 GLN A CA 1
ATOM 1130 C C . GLN A 1 142 ? -3.847 6.424 -14.455 1.00 87.94 142 GLN A C 1
ATOM 1132 O O . GLN A 1 142 ? -4.727 6.268 -13.611 1.00 87.94 142 GLN A O 1
ATOM 1137 N N . THR A 1 143 ? -2.594 6.725 -14.123 1.00 82.75 143 THR A N 1
ATOM 1138 C CA . THR A 1 143 ? -2.200 6.900 -12.727 1.00 82.75 143 THR A CA 1
ATOM 1139 C C . THR A 1 143 ? -2.650 8.252 -12.177 1.00 82.75 143 THR A C 1
ATOM 1141 O O . THR A 1 143 ? -2.538 9.294 -12.834 1.00 82.75 143 THR A O 1
ATOM 1144 N N . GLY A 1 144 ? -3.150 8.223 -10.940 1.00 77.19 144 GLY A N 1
ATOM 1145 C CA . GLY A 1 144 ? -3.422 9.409 -10.132 1.00 77.19 144 GLY A CA 1
ATOM 1146 C C . GLY A 1 144 ? -2.193 9.950 -9.396 1.00 77.19 144 GLY A C 1
ATOM 1147 O O . GLY A 1 144 ? -2.322 10.972 -8.730 1.00 77.19 144 GLY A O 1
ATOM 1148 N N . ASN A 1 145 ? -1.028 9.290 -9.496 1.00 76.12 145 ASN A N 1
ATOM 1149 C CA . ASN A 1 145 ? 0.228 9.790 -8.928 1.00 76.12 145 ASN A CA 1
ATOM 1150 C C . ASN A 1 145 ? 0.517 11.189 -9.487 1.00 76.12 145 ASN A C 1
ATOM 1152 O O . ASN A 1 145 ? 0.555 11.365 -10.702 1.00 76.12 145 ASN A O 1
ATOM 1156 N N . GLU A 1 146 ? 0.723 12.175 -8.617 1.00 72.06 146 GLU A N 1
ATOM 1157 C CA . GLU A 1 146 ? 0.918 13.569 -9.018 1.00 72.06 146 GLU A CA 1
ATOM 1158 C C . GLU A 1 146 ? 2.143 13.762 -9.916 1.00 72.06 146 GLU A C 1
ATOM 1160 O O . GLU A 1 146 ? 2.100 14.575 -10.839 1.00 72.06 146 GLU A O 1
ATOM 1165 N N . HIS A 1 147 ? 3.197 12.973 -9.702 1.00 72.81 147 HIS A N 1
ATOM 1166 C CA . HIS A 1 147 ? 4.438 13.070 -10.471 1.00 72.81 147 HIS A CA 1
ATOM 1167 C C . HIS A 1 147 ? 4.347 12.438 -11.867 1.00 72.81 147 HIS A C 1
ATOM 1169 O O . HIS A 1 147 ? 5.113 12.803 -12.751 1.00 72.81 147 HIS A O 1
ATOM 1175 N N . ALA A 1 148 ? 3.377 11.546 -12.088 1.00 75.06 148 ALA A N 1
ATOM 1176 C CA . ALA A 1 148 ? 3.186 10.816 -13.344 1.00 75.06 148 ALA A CA 1
ATOM 1177 C C . ALA A 1 148 ? 1.745 10.937 -13.875 1.00 75.06 148 ALA A C 1
ATOM 1179 O O . ALA A 1 148 ? 1.255 10.074 -14.607 1.00 75.06 148 ALA A O 1
ATOM 1180 N N . ARG A 1 149 ? 1.025 11.990 -13.469 1.00 80.56 149 ARG A N 1
ATOM 1181 C CA . ARG A 1 149 ? -0.431 12.087 -13.625 1.00 80.56 149 ARG A CA 1
ATOM 1182 C C . ARG A 1 149 ? -0.866 11.906 -15.078 1.00 80.56 149 ARG A C 1
ATOM 1184 O O . ARG A 1 149 ? -0.410 12.614 -15.972 1.00 80.56 149 ARG A O 1
ATOM 1191 N N . GLY A 1 150 ? -1.810 10.991 -15.297 1.00 82.31 150 GLY A N 1
ATOM 1192 C CA . GLY A 1 150 ? -2.383 10.717 -16.619 1.00 82.31 150 GLY A CA 1
ATOM 1193 C C . GLY A 1 150 ? -1.567 9.761 -17.493 1.00 82.31 150 GLY A C 1
ATOM 1194 O O . GLY A 1 150 ? -2.057 9.368 -18.552 1.00 82.31 150 GLY A O 1
ATOM 1195 N N . GLN A 1 151 ? -0.376 9.334 -17.059 1.00 85.81 151 GLN A N 1
ATOM 1196 C CA . GLN A 1 151 ? 0.359 8.266 -17.733 1.00 85.81 151 GLN A CA 1
ATOM 1197 C C . GLN A 1 151 ? -0.342 6.920 -17.537 1.00 85.81 151 GLN A C 1
ATOM 1199 O O . GLN A 1 151 ? -0.888 6.638 -16.469 1.00 85.81 151 GLN A O 1
ATOM 1204 N N . LEU A 1 152 ? -0.337 6.095 -18.585 1.00 91.38 152 LEU A N 1
ATOM 1205 C CA . LEU A 1 152 ? -0.847 4.731 -18.524 1.00 91.38 152 LEU A CA 1
ATOM 1206 C C . LEU A 1 152 ? 0.143 3.850 -17.765 1.00 91.38 152 LEU A C 1
ATOM 1208 O O . LEU A 1 152 ? 1.296 3.703 -18.170 1.00 91.38 152 LEU A O 1
ATOM 1212 N N . THR A 1 153 ? -0.330 3.238 -16.687 1.00 92.81 153 THR A N 1
ATOM 1213 C CA . THR A 1 153 ? 0.505 2.471 -15.773 1.00 92.81 153 THR A CA 1
ATOM 1214 C C . THR A 1 153 ? -0.067 1.076 -15.589 1.00 92.81 153 THR A C 1
ATOM 1216 O O . THR A 1 153 ? -1.225 0.905 -15.220 1.00 92.81 153 THR A O 1
ATOM 1219 N N . VAL A 1 154 ? 0.785 0.088 -15.837 1.00 95.44 154 VAL A N 1
ATOM 1220 C CA . VAL A 1 154 ? 0.647 -1.294 -15.366 1.00 95.44 154 VAL A CA 1
ATOM 1221 C C . VAL A 1 154 ? 1.349 -1.433 -14.020 1.00 95.44 154 VAL A C 1
ATOM 1223 O O . VAL A 1 154 ? 2.355 -0.746 -13.770 1.00 95.44 154 VAL A O 1
ATOM 1226 N N . ARG A 1 155 ? 0.806 -2.282 -13.146 1.00 96.25 155 ARG A N 1
ATOM 1227 C CA . ARG A 1 155 ? 1.273 -2.409 -11.761 1.00 96.25 155 ARG A CA 1
ATOM 1228 C C . ARG A 1 155 ? 1.484 -3.859 -11.367 1.00 96.25 155 ARG A C 1
ATOM 1230 O O . ARG A 1 155 ? 0.736 -4.739 -11.787 1.00 96.25 155 ARG A O 1
ATOM 1237 N N . LEU A 1 156 ? 2.498 -4.082 -10.544 1.00 97.94 156 LEU A N 1
ATOM 1238 C CA . LEU A 1 156 ? 2.759 -5.355 -9.890 1.00 97.94 156 LEU A CA 1
ATOM 1239 C C . LEU A 1 156 ? 2.930 -5.096 -8.399 1.00 97.94 156 LEU A C 1
ATOM 1241 O O . LEU A 1 156 ? 3.745 -4.269 -7.994 1.00 97.94 156 LEU A O 1
ATOM 1245 N N . TYR A 1 157 ? 2.173 -5.820 -7.589 1.00 97.62 157 TYR A N 1
ATOM 1246 C CA . TYR A 1 157 ? 2.238 -5.722 -6.142 1.00 97.62 157 TYR A CA 1
ATOM 1247 C C . TYR A 1 157 ? 2.738 -7.030 -5.554 1.00 97.62 157 TYR A C 1
ATOM 1249 O O . TYR A 1 157 ? 2.171 -8.093 -5.822 1.00 97.62 157 TYR A O 1
ATOM 1257 N N . ARG A 1 158 ? 3.765 -6.949 -4.710 1.00 97.62 158 ARG A N 1
ATOM 1258 C CA . ARG A 1 158 ? 4.113 -8.023 -3.781 1.00 97.62 158 ARG A CA 1
ATOM 1259 C C . ARG A 1 158 ? 3.313 -7.813 -2.501 1.00 97.62 158 ARG A C 1
ATOM 1261 O O . ARG A 1 158 ? 3.443 -6.779 -1.855 1.00 97.62 158 ARG A O 1
ATOM 1268 N N . THR A 1 159 ? 2.466 -8.774 -2.151 1.00 97.94 159 THR A N 1
ATOM 1269 C CA . THR A 1 159 ? 1.579 -8.647 -0.987 1.00 97.94 159 THR A CA 1
ATOM 1270 C C . THR A 1 159 ? 2.089 -9.449 0.202 1.00 97.94 159 THR A C 1
ATOM 1272 O O . THR A 1 159 ? 2.576 -10.574 0.039 1.00 97.94 159 THR A O 1
ATOM 1275 N N . PHE A 1 160 ? 1.947 -8.875 1.392 1.00 98.06 160 PHE A N 1
ATOM 1276 C CA . PHE A 1 160 ? 2.292 -9.497 2.668 1.00 98.06 160 PHE A CA 1
ATOM 1277 C C . PHE A 1 160 ? 1.106 -9.437 3.626 1.00 98.06 160 PHE A C 1
ATOM 1279 O O . PHE A 1 160 ? 0.317 -8.494 3.596 1.00 98.06 160 PHE A O 1
ATOM 1286 N N . GLU A 1 161 ? 0.998 -10.430 4.498 1.00 98.38 161 GLU A N 1
ATOM 1287 C CA . GLU A 1 161 ? 0.171 -10.372 5.693 1.00 98.38 161 GLU A CA 1
ATOM 1288 C C . GLU A 1 161 ? 1.073 -10.012 6.867 1.00 98.38 161 GLU A C 1
ATOM 1290 O O . GLU A 1 161 ? 2.129 -10.616 7.062 1.00 98.38 161 GLU A O 1
ATOM 1295 N N . VAL A 1 162 ? 0.667 -8.990 7.614 1.00 98.31 162 VAL A N 1
ATOM 1296 C CA . VAL A 1 162 ? 1.399 -8.494 8.776 1.00 98.31 162 VAL A CA 1
ATOM 1297 C C . VAL A 1 162 ? 0.485 -8.639 9.975 1.00 98.31 162 VAL A C 1
ATOM 1299 O O . VAL A 1 162 ? -0.467 -7.874 10.128 1.00 98.31 162 VAL A O 1
ATOM 1302 N N . LEU A 1 163 ? 0.748 -9.635 10.811 1.00 98.56 163 LEU A N 1
ATOM 1303 C CA . LEU A 1 163 ? -0.018 -9.867 12.025 1.00 98.56 163 LEU A CA 1
ATOM 1304 C C . LEU A 1 163 ? 0.622 -9.096 13.175 1.00 98.56 163 LEU A C 1
ATOM 1306 O O . LEU A 1 163 ? 1.700 -9.461 13.635 1.00 98.56 163 LEU A O 1
ATOM 1310 N N . VAL A 1 164 ? -0.047 -8.056 13.668 1.00 98.50 164 VAL A N 1
ATOM 1311 C CA . VAL A 1 164 ? 0.383 -7.354 14.883 1.00 98.50 164 VAL A CA 1
ATOM 1312 C C . VAL A 1 164 ? -0.041 -8.173 16.098 1.00 98.50 164 VAL A C 1
ATOM 1314 O O . VAL A 1 164 ? -1.231 -8.406 16.325 1.00 98.50 164 VAL A O 1
ATOM 1317 N N . THR A 1 165 ? 0.940 -8.616 16.880 1.00 97.88 165 THR A N 1
ATOM 1318 C CA . THR A 1 165 ? 0.748 -9.525 18.018 1.00 97.88 165 THR A CA 1
ATOM 1319 C C . THR A 1 165 ? 0.841 -8.809 19.364 1.00 97.88 165 THR A C 1
ATOM 1321 O O . THR A 1 165 ? 0.262 -9.282 20.343 1.00 97.88 165 THR A O 1
ATOM 1324 N N . ASP A 1 166 ? 1.510 -7.651 19.426 1.00 98.06 166 ASP A N 1
ATOM 1325 C CA . ASP A 1 166 ? 1.659 -6.874 20.660 1.00 98.06 166 ASP A CA 1
ATOM 1326 C C . ASP A 1 166 ? 0.326 -6.227 21.099 1.00 98.06 166 ASP A C 1
ATOM 1328 O O . ASP A 1 166 ? -0.192 -5.334 20.413 1.00 98.06 166 ASP A O 1
ATOM 1332 N N . PRO A 1 167 ? -0.241 -6.597 22.267 1.00 97.38 167 PRO A N 1
ATOM 1333 C CA . PRO A 1 167 ? -1.531 -6.072 22.716 1.00 97.38 167 PRO A CA 1
ATOM 1334 C C . PRO A 1 167 ? -1.521 -4.560 22.961 1.00 97.38 167 PRO A C 1
ATOM 1336 O O . PRO A 1 167 ? -2.541 -3.887 22.774 1.00 97.38 167 PRO A O 1
ATOM 1339 N N . MET A 1 168 ? -0.378 -4.009 23.388 1.00 97.31 168 MET A N 1
ATOM 1340 C CA . MET A 1 168 ? -0.249 -2.571 23.613 1.00 97.31 168 MET A CA 1
ATOM 1341 C C . MET A 1 168 ? -0.324 -1.797 22.300 1.00 97.31 168 MET A C 1
ATOM 1343 O O . MET A 1 168 ? -1.050 -0.801 22.227 1.00 97.31 168 MET A O 1
ATOM 1347 N N . LEU A 1 169 ? 0.376 -2.260 21.266 1.00 98.00 169 LEU A N 1
ATOM 1348 C CA . LEU A 1 169 ? 0.295 -1.698 19.926 1.00 98.00 169 LEU A CA 1
ATOM 1349 C C . LEU A 1 169 ? -1.124 -1.811 19.354 1.00 98.00 169 LEU A C 1
ATOM 1351 O O . LEU A 1 169 ? -1.668 -0.796 18.925 1.00 98.00 169 LEU A O 1
ATOM 1355 N N . CYS A 1 170 ? -1.783 -2.969 19.475 1.00 98.38 170 CYS A N 1
ATOM 1356 C CA . CYS A 1 170 ? -3.183 -3.150 19.056 1.00 98.38 170 CYS A CA 1
ATOM 1357 C C . CYS A 1 170 ? -4.122 -2.097 19.675 1.00 98.38 170 CYS A C 1
ATOM 1359 O O . CYS A 1 170 ? -4.947 -1.485 18.992 1.00 98.38 170 CYS A O 1
ATOM 1361 N N . HIS A 1 171 ? -3.987 -1.847 20.983 1.00 98.06 171 HIS A N 1
ATOM 1362 C CA . HIS A 1 171 ? -4.797 -0.845 21.679 1.00 98.06 171 HIS A CA 1
ATOM 1363 C C . HIS A 1 171 ? -4.497 0.583 21.210 1.00 98.06 171 HIS A C 1
ATOM 1365 O O . HIS A 1 171 ? -5.415 1.398 21.066 1.00 98.06 171 HIS A O 1
ATOM 1371 N N . ARG A 1 172 ? -3.223 0.890 20.950 1.00 97.69 172 ARG A N 1
ATOM 1372 C CA . ARG A 1 172 ? -2.797 2.195 20.430 1.00 97.69 172 ARG A CA 1
ATOM 1373 C C . ARG A 1 172 ? -3.323 2.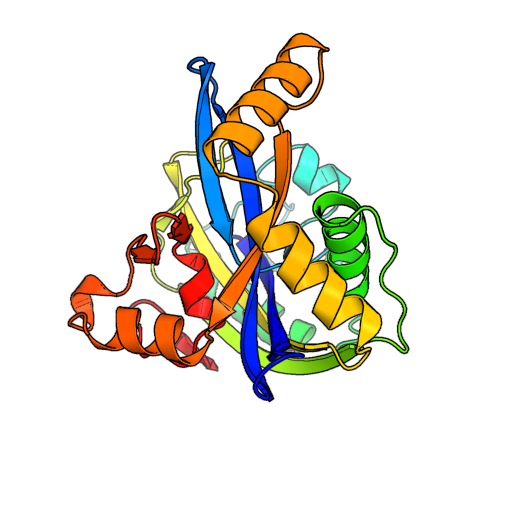439 19.023 1.00 97.69 172 ARG A C 1
ATOM 1375 O O . ARG A 1 172 ? -3.890 3.502 18.802 1.00 97.69 172 ARG A O 1
ATOM 1382 N N . MET A 1 173 ? -3.218 1.459 18.125 1.00 98.25 173 MET A N 1
ATOM 1383 C CA . MET A 1 173 ? -3.752 1.536 16.761 1.00 98.25 173 MET A CA 1
ATOM 1384 C C . MET A 1 173 ? -5.255 1.840 16.776 1.00 98.25 173 MET A C 1
ATOM 1386 O O . MET A 1 173 ? -5.704 2.805 16.158 1.00 98.25 173 MET A O 1
ATOM 1390 N N . LEU A 1 174 ? -6.027 1.080 17.564 1.00 98.06 174 LEU A N 1
ATOM 1391 C CA . LEU A 1 174 ? -7.472 1.281 17.694 1.00 98.06 174 LEU A CA 1
ATOM 1392 C C . LEU A 1 174 ? -7.823 2.655 18.287 1.00 98.06 174 LEU A C 1
ATOM 1394 O O . LEU A 1 174 ? -8.788 3.297 17.871 1.00 98.06 174 LEU A O 1
ATOM 1398 N N . THR A 1 175 ? -7.050 3.114 19.272 1.00 97.69 175 THR A N 1
ATOM 1399 C CA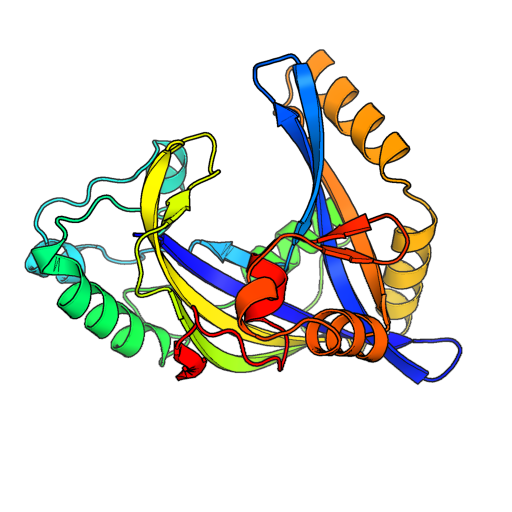 . THR A 1 175 ? -7.261 4.419 19.911 1.00 97.69 175 THR A CA 1
ATOM 1400 C C . THR A 1 175 ? -6.940 5.562 18.950 1.00 97.69 175 THR A C 1
ATOM 1402 O O . THR A 1 175 ? -7.764 6.460 18.784 1.00 97.69 175 THR A O 1
ATOM 1405 N N . ALA A 1 176 ? -5.788 5.510 18.280 1.00 97.12 176 ALA A N 1
ATOM 1406 C CA . ALA A 1 176 ? -5.345 6.522 17.325 1.00 97.12 176 ALA A CA 1
ATOM 1407 C C . ALA A 1 176 ? -6.325 6.655 16.150 1.00 97.12 176 ALA A C 1
ATOM 1409 O O . ALA A 1 176 ? -6.723 7.770 15.805 1.00 97.12 176 ALA A O 1
ATOM 1410 N N . SER A 1 177 ? -6.816 5.527 15.623 1.00 97.50 177 SER A N 1
ATOM 1411 C CA . SER A 1 177 ? -7.820 5.518 14.553 1.00 97.50 177 SER A CA 1
ATOM 1412 C C . SER A 1 177 ? -9.098 6.276 14.913 1.00 97.50 177 SER A C 1
ATOM 1414 O O . SER A 1 177 ? -9.742 6.829 14.026 1.00 97.50 177 SER A O 1
ATOM 1416 N N . ARG A 1 178 ? -9.481 6.306 16.195 1.00 96.38 178 ARG A N 1
ATOM 1417 C CA . ARG A 1 178 ? -10.693 6.991 16.676 1.00 96.38 178 ARG A CA 1
ATOM 1418 C C . ARG A 1 178 ? -10.462 8.463 17.014 1.00 96.38 178 ARG A C 1
ATOM 1420 O O . ARG A 1 178 ? -11.424 9.218 17.121 1.00 96.38 178 ARG A O 1
ATOM 1427 N N . GLN A 1 179 ? -9.214 8.864 17.242 1.00 96.56 179 GLN A N 1
ATOM 1428 C CA . GLN A 1 179 ? -8.866 10.215 17.690 1.00 96.56 179 GLN A CA 1
ATOM 1429 C C . GLN A 1 179 ? -8.727 11.211 16.541 1.00 96.56 179 GLN A C 1
ATOM 1431 O O . GLN A 1 179 ? -8.972 12.402 16.734 1.00 96.56 179 GLN A O 1
ATOM 1436 N N . VAL A 1 180 ? -8.336 10.740 15.358 1.00 95.88 180 VAL A N 1
ATOM 1437 C CA . VAL A 1 180 ? -8.133 11.595 14.187 1.00 95.88 180 VAL A CA 1
ATOM 1438 C C . VAL A 1 180 ? -9.311 11.420 13.235 1.00 95.88 180 VAL A C 1
ATOM 1440 O O . VAL A 1 180 ? -9.600 10.315 12.781 1.00 95.88 180 VAL A O 1
ATOM 1443 N N . SER A 1 181 ? -10.011 12.511 12.934 1.00 96.50 181 SER A N 1
ATOM 1444 C CA . SER A 1 181 ? -11.033 12.543 11.880 1.00 96.50 181 SER A CA 1
ATOM 1445 C C . SER A 1 181 ? -10.415 12.945 10.541 1.00 96.50 181 SER A C 1
ATOM 1447 O O . SER A 1 181 ? -9.335 13.538 10.522 1.00 96.50 181 SER A O 1
ATOM 1449 N N . ASP A 1 182 ? -11.112 12.699 9.432 1.00 96.81 182 ASP A N 1
ATOM 1450 C CA . ASP A 1 182 ? -10.646 13.122 8.103 1.00 96.81 182 ASP A CA 1
ATOM 1451 C C . ASP A 1 182 ? -10.462 14.645 8.059 1.00 96.81 182 ASP A C 1
ATOM 1453 O O . ASP A 1 182 ? -9.408 15.126 7.660 1.00 96.81 182 ASP A O 1
ATOM 1457 N N . HIS A 1 183 ? -11.395 15.404 8.638 1.00 97.25 183 HIS A N 1
ATOM 1458 C CA . HIS A 1 183 ? -11.274 16.858 8.772 1.00 97.25 183 HIS A CA 1
ATOM 1459 C C . HIS A 1 183 ? -10.061 17.299 9.614 1.00 97.25 183 HIS A C 1
ATOM 1461 O O . HIS A 1 183 ? -9.404 18.299 9.322 1.00 97.25 183 HIS A O 1
ATOM 1467 N N . THR A 1 184 ? -9.732 16.556 10.675 1.00 97.19 184 THR A N 1
ATOM 1468 C CA . THR A 1 184 ? -8.518 16.818 11.463 1.00 97.19 184 THR A CA 1
ATOM 1469 C C . THR A 1 184 ? -7.268 16.631 10.608 1.00 97.19 184 THR A C 1
ATOM 1471 O O . THR A 1 184 ? -6.358 17.457 10.686 1.00 97.19 184 THR A O 1
ATOM 1474 N N . LEU A 1 185 ? -7.244 15.581 9.786 1.00 96.69 185 LEU A N 1
ATOM 1475 C CA . LEU A 1 185 ? -6.141 15.281 8.882 1.00 96.69 185 LEU A CA 1
ATOM 1476 C C . LEU A 1 185 ? -6.011 16.344 7.781 1.00 96.69 185 LEU A C 1
ATOM 1478 O O . LEU A 1 185 ? -4.903 16.786 7.492 1.00 96.69 185 LEU A O 1
ATOM 1482 N N . GLU A 1 186 ? -7.133 16.839 7.247 1.00 97.88 186 GLU A N 1
ATOM 1483 C CA . GLU A 1 186 ? -7.156 17.966 6.303 1.00 97.88 186 GLU A CA 1
ATOM 1484 C C . GLU A 1 186 ? -6.484 19.211 6.886 1.00 97.88 186 GLU A C 1
ATOM 1486 O O . GLU A 1 186 ? -5.596 19.801 6.271 1.00 97.88 186 GLU A O 1
ATOM 1491 N N . ILE A 1 187 ? -6.874 19.592 8.107 1.00 98.00 187 ILE A N 1
ATOM 1492 C CA . ILE A 1 187 ? -6.293 20.743 8.804 1.00 98.00 187 ILE A CA 1
ATOM 1493 C C . ILE A 1 187 ? -4.790 20.544 9.035 1.00 98.00 187 ILE A C 1
ATOM 1495 O O . ILE A 1 187 ? -4.026 21.505 8.947 1.00 98.00 187 ILE A O 1
ATOM 1499 N N . GLN A 1 188 ? -4.356 19.329 9.376 1.00 97.75 188 GLN A N 1
ATOM 1500 C CA . GLN A 1 188 ? -2.940 19.028 9.592 1.00 97.75 188 GLN A CA 1
ATOM 1501 C C . GLN A 1 188 ? -2.135 19.139 8.294 1.00 97.75 188 GLN A C 1
ATOM 1503 O O . GLN A 1 188 ? -1.100 19.802 8.302 1.00 97.75 188 GLN A O 1
ATOM 1508 N N . ALA A 1 189 ? -2.639 18.587 7.188 1.00 97.88 189 ALA A N 1
ATOM 1509 C CA . ALA A 1 189 ? -1.994 18.665 5.880 1.00 97.88 189 ALA A CA 1
ATOM 1510 C C . ALA A 1 189 ? -1.859 20.122 5.397 1.00 97.88 189 ALA A C 1
ATOM 1512 O O . ALA A 1 189 ? -0.791 20.535 4.947 1.00 97.88 189 ALA A O 1
ATOM 1513 N N . LEU A 1 190 ? -2.903 20.943 5.570 1.00 98.00 190 LEU A N 1
ATOM 1514 C CA . LEU A 1 190 ? -2.846 22.376 5.250 1.00 98.00 190 LEU A CA 1
ATOM 1515 C C . LEU A 1 190 ? -1.816 23.116 6.108 1.00 98.00 190 LEU A C 1
ATOM 1517 O O . LEU A 1 190 ? -1.023 23.892 5.582 1.00 98.00 190 LEU A O 1
ATOM 1521 N N . LYS A 1 191 ? -1.782 22.849 7.419 1.00 97.75 191 LYS A N 1
ATOM 1522 C CA . LYS A 1 191 ? -0.795 23.456 8.326 1.00 97.75 191 LYS A CA 1
ATOM 1523 C C . LYS A 1 191 ? 0.638 23.062 7.983 1.00 97.75 191 LYS A C 1
ATOM 1525 O O . LYS A 1 191 ? 1.537 23.875 8.188 1.00 97.75 191 LYS A O 1
ATOM 1530 N N . ASP A 1 192 ? 0.860 21.833 7.524 1.00 97.50 192 ASP A N 1
ATOM 1531 C CA . ASP A 1 192 ? 2.166 21.392 7.035 1.00 97.50 192 ASP A CA 1
ATOM 1532 C C . ASP A 1 192 ? 2.585 22.216 5.807 1.00 97.50 192 ASP A C 1
ATOM 1534 O O . ASP A 1 192 ? 3.641 22.849 5.822 1.00 97.50 192 ASP A O 1
ATOM 1538 N N . ALA A 1 193 ? 1.705 22.334 4.805 1.00 96.31 193 ALA A N 1
ATOM 1539 C CA . ALA A 1 193 ? 1.952 23.149 3.611 1.00 96.31 193 ALA A CA 1
ATOM 1540 C C . ALA A 1 193 ? 2.207 24.633 3.942 1.00 96.31 193 ALA A C 1
ATOM 1542 O O . ALA A 1 193 ? 3.151 25.234 3.431 1.00 96.31 193 ALA A O 1
ATOM 1543 N N . GLU A 1 194 ? 1.418 25.229 4.842 1.00 96.88 194 GLU A N 1
ATOM 1544 C CA . GLU A 1 194 ? 1.580 26.625 5.287 1.00 96.88 194 GLU A CA 1
ATOM 1545 C C . GLU A 1 194 ? 2.939 26.892 5.952 1.00 96.88 194 GLU A C 1
ATOM 1547 O O . GLU A 1 194 ? 3.439 28.018 5.928 1.00 96.88 194 GLU A O 1
ATOM 1552 N N . ARG A 1 195 ? 3.555 25.862 6.542 1.00 97.06 195 ARG A N 1
ATOM 1553 C CA . ARG A 1 195 ? 4.886 25.932 7.163 1.00 97.06 195 ARG A CA 1
ATOM 1554 C C . ARG A 1 195 ? 6.024 25.641 6.182 1.00 97.06 195 ARG A C 1
ATOM 1556 O O . ARG A 1 195 ? 7.180 25.642 6.597 1.00 97.06 195 ARG A O 1
ATOM 1563 N N . GLY A 1 196 ? 5.711 25.421 4.905 1.00 95.12 196 GLY A N 1
ATOM 1564 C CA . GLY A 1 196 ? 6.673 25.046 3.868 1.00 95.12 196 GLY A CA 1
ATOM 1565 C C . GLY A 1 196 ? 6.986 23.548 3.818 1.00 95.12 196 GLY A C 1
ATOM 1566 O O . GLY A 1 196 ? 7.983 23.171 3.206 1.00 95.12 196 GLY A O 1
ATOM 1567 N N . GLY A 1 197 ? 6.175 22.711 4.473 1.00 94.62 197 GLY A N 1
ATOM 1568 C CA . GLY A 1 197 ? 6.234 21.255 4.363 1.00 94.62 197 GLY A CA 1
ATOM 1569 C C . GLY A 1 197 ? 5.635 20.737 3.052 1.00 94.62 197 GLY A C 1
ATOM 1570 O O . GLY A 1 197 ? 5.217 21.502 2.182 1.00 94.62 197 GLY A O 1
ATOM 1571 N N . SER A 1 198 ? 5.587 19.412 2.913 1.00 91.88 198 SER A N 1
ATOM 1572 C CA . SER A 1 198 ? 5.049 18.732 1.723 1.00 91.88 198 SER A CA 1
ATOM 1573 C C . SER A 1 198 ? 3.529 18.849 1.557 1.00 91.88 198 SER A C 1
ATOM 1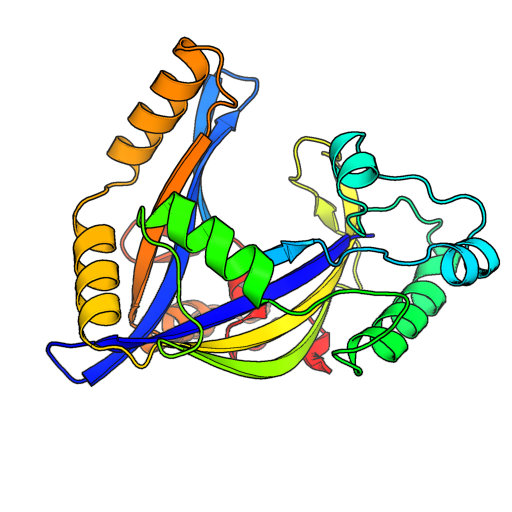575 O O . SER A 1 198 ? 3.004 18.488 0.510 1.00 91.88 198 SER A O 1
ATOM 1577 N N . GLY A 1 199 ? 2.817 19.337 2.574 1.00 95.62 199 GLY A N 1
ATOM 1578 C CA . GLY A 1 199 ? 1.359 19.343 2.604 1.00 95.62 199 GLY A CA 1
ATOM 1579 C C . GLY A 1 199 ? 0.782 17.965 2.903 1.00 95.62 199 GLY A C 1
ATOM 1580 O O . GLY A 1 199 ? -0.256 17.603 2.348 1.00 95.62 199 GLY A O 1
ATOM 1581 N N . HIS A 1 200 ? 1.467 17.184 3.740 1.00 95.06 200 HIS A N 1
ATOM 1582 C CA . HIS A 1 200 ? 1.077 15.819 4.079 1.00 95.06 200 HIS A CA 1
ATOM 1583 C C . HIS A 1 200 ? 0.727 15.688 5.558 1.00 95.06 200 HIS A C 1
ATOM 1585 O O . HIS A 1 200 ? 1.343 16.307 6.423 1.00 95.06 200 HIS A O 1
ATOM 1591 N N . ALA A 1 201 ? -0.259 14.845 5.844 1.00 97.06 201 ALA A N 1
ATOM 1592 C CA . ALA A 1 201 ? -0.536 14.359 7.185 1.00 97.06 201 ALA A CA 1
ATOM 1593 C C . ALA A 1 201 ? -0.959 12.892 7.122 1.00 97.06 201 ALA A C 1
ATOM 1595 O O . ALA A 1 201 ? -1.770 12.512 6.274 1.00 97.06 201 ALA A O 1
ATOM 1596 N N . CYS A 1 202 ? -0.431 12.086 8.037 1.00 97.31 202 CYS A N 1
ATOM 1597 C CA . CYS A 1 202 ? -0.679 10.653 8.106 1.00 97.31 202 CYS A CA 1
ATOM 1598 C C . CYS A 1 202 ? -1.364 10.313 9.435 1.00 97.31 202 CYS A C 1
ATOM 1600 O O . CYS A 1 202 ? -1.114 10.928 10.471 1.00 97.31 202 CYS A O 1
ATOM 1602 N N . ALA A 1 203 ? -2.260 9.338 9.403 1.00 98.00 203 ALA A N 1
ATOM 1603 C CA . ALA A 1 203 ? -2.870 8.737 10.578 1.00 98.00 203 ALA A CA 1
ATOM 1604 C C . ALA A 1 203 ? -3.193 7.278 10.270 1.00 98.00 203 ALA A C 1
ATOM 1606 O O . ALA A 1 203 ? -3.310 6.894 9.112 1.00 98.00 203 ALA A O 1
ATOM 1607 N N . ILE A 1 204 ? -3.402 6.464 11.297 1.00 98.12 204 ILE A N 1
ATOM 1608 C CA . ILE A 1 204 ? -3.901 5.106 11.091 1.00 98.12 204 ILE A CA 1
ATOM 1609 C C . ILE A 1 204 ? -5.431 5.102 10.974 1.00 98.12 204 ILE A C 1
ATOM 1611 O O . ILE A 1 204 ? -6.116 5.879 11.647 1.00 98.12 204 ILE A O 1
ATOM 1615 N N . LEU A 1 205 ? -5.971 4.206 10.152 1.00 98.50 205 LEU A N 1
ATOM 1616 C CA . LEU A 1 205 ? -7.382 3.826 10.146 1.00 98.50 205 LEU A CA 1
ATOM 1617 C C . LEU A 1 205 ? -7.494 2.334 10.459 1.00 98.50 205 LEU A C 1
ATOM 1619 O O . LEU A 1 205 ? -6.832 1.518 9.826 1.00 98.50 205 LEU A O 1
ATOM 1623 N N . THR A 1 206 ? -8.350 1.966 11.409 1.00 98.50 206 THR A N 1
ATOM 1624 C CA . THR A 1 206 ? -8.653 0.569 11.735 1.00 98.50 206 THR A CA 1
ATOM 1625 C C . THR A 1 206 ? -10.125 0.276 11.485 1.00 98.50 206 THR A C 1
ATOM 1627 O O . THR A 1 206 ? -10.979 0.968 12.036 1.00 98.50 206 THR A O 1
ATOM 1630 N N . LEU A 1 207 ? -10.422 -0.768 10.714 1.00 98.12 207 LEU A N 1
ATOM 1631 C CA . LEU A 1 207 ? -11.783 -1.207 10.385 1.00 98.12 207 LEU A CA 1
ATOM 1632 C C . LEU A 1 207 ? -11.928 -2.708 10.666 1.00 98.12 207 LEU A C 1
ATOM 1634 O O . LEU A 1 207 ? -10.949 -3.441 10.515 1.00 98.12 207 LEU A O 1
ATOM 1638 N N . PRO A 1 208 ? -13.120 -3.218 11.025 1.00 98.25 208 PRO A N 1
ATOM 1639 C CA . PRO A 1 208 ? -13.348 -4.658 11.040 1.00 98.25 208 PRO A CA 1
ATOM 1640 C C . PRO A 1 208 ? -13.057 -5.246 9.655 1.00 98.25 208 PRO A C 1
ATOM 1642 O O . PRO A 1 208 ? -13.635 -4.820 8.653 1.00 98.25 208 PRO A O 1
ATOM 1645 N N . LEU A 1 209 ? -12.174 -6.242 9.578 1.00 98.38 209 LEU A N 1
ATOM 1646 C CA . LEU A 1 209 ? -11.759 -6.804 8.291 1.00 98.38 209 LEU A CA 1
ATOM 1647 C C . LEU A 1 209 ? -12.941 -7.445 7.547 1.00 98.38 209 LEU A C 1
ATOM 1649 O O . LEU A 1 209 ? -13.061 -7.303 6.330 1.00 98.38 209 LEU A O 1
ATOM 1653 N N . GLY A 1 210 ? -13.839 -8.104 8.289 1.00 97.94 210 GLY A N 1
ATOM 1654 C CA . GLY A 1 210 ? -15.076 -8.665 7.741 1.00 97.94 210 GLY A CA 1
ATOM 1655 C C . GLY A 1 210 ? -15.941 -7.605 7.060 1.00 97.94 210 GLY A C 1
ATOM 1656 O O . GLY A 1 210 ? -16.354 -7.806 5.923 1.00 97.94 210 GLY A O 1
ATOM 1657 N N . LEU A 1 211 ? -16.108 -6.436 7.691 1.00 97.50 211 LEU A N 1
ATOM 1658 C CA . LEU A 1 211 ? -16.876 -5.322 7.129 1.00 97.50 211 LEU A CA 1
ATOM 1659 C C . LEU A 1 211 ? -16.274 -4.823 5.810 1.00 97.50 211 LEU A C 1
ATOM 1661 O O . LEU A 1 211 ? -17.009 -4.605 4.846 1.00 97.50 211 LEU A O 1
ATOM 1665 N N . ALA A 1 212 ? -14.947 -4.669 5.742 1.00 96.75 212 ALA A N 1
ATOM 1666 C CA . ALA A 1 212 ? -14.269 -4.248 4.516 1.00 96.75 212 ALA A CA 1
ATOM 1667 C C . ALA A 1 212 ? -14.503 -5.246 3.368 1.00 96.75 212 ALA A C 1
ATOM 1669 O O . ALA A 1 212 ? -14.923 -4.861 2.276 1.00 96.75 212 ALA A O 1
ATOM 1670 N N . VAL A 1 213 ? -14.303 -6.541 3.631 1.00 97.38 213 VAL A N 1
ATOM 1671 C CA . VAL A 1 213 ? -14.508 -7.609 2.640 1.00 97.38 213 VAL A CA 1
ATOM 1672 C C . VAL A 1 213 ? -15.971 -7.690 2.192 1.00 97.38 213 VAL A C 1
ATOM 1674 O O . VAL A 1 213 ? -16.246 -7.766 0.994 1.00 97.38 213 VAL A O 1
ATOM 1677 N N . GLU A 1 214 ? -16.918 -7.660 3.129 1.00 97.31 214 GLU A N 1
ATOM 1678 C CA . GLU A 1 214 ? -18.356 -7.728 2.844 1.00 97.31 214 GLU A CA 1
ATOM 1679 C C . GLU A 1 214 ? -18.834 -6.536 2.012 1.00 97.31 214 GLU A C 1
ATOM 1681 O O . GLU A 1 214 ? -19.591 -6.724 1.057 1.00 97.31 214 GLU A O 1
ATOM 1686 N N . SER A 1 215 ? -18.332 -5.334 2.306 1.00 96.44 215 SER A N 1
ATOM 1687 C CA . SER A 1 215 ? -18.675 -4.115 1.565 1.00 96.44 215 SER A CA 1
ATOM 1688 C C . SER A 1 215 ? -18.286 -4.223 0.087 1.00 96.44 215 SER A C 1
ATOM 1690 O O . SER A 1 215 ? -19.096 -3.921 -0.792 1.00 96.44 215 SER A O 1
ATOM 1692 N N . TYR A 1 216 ? -17.094 -4.750 -0.214 1.00 95.06 216 TYR A N 1
ATOM 1693 C CA . TYR A 1 216 ? -16.673 -5.011 -1.595 1.00 95.06 216 TYR A CA 1
ATOM 1694 C C . TYR A 1 216 ? -17.424 -6.179 -2.244 1.00 95.06 216 TYR A C 1
ATOM 1696 O O . TYR A 1 216 ? -17.794 -6.101 -3.418 1.00 95.06 216 TYR A O 1
ATOM 1704 N N . ARG A 1 217 ? -17.703 -7.259 -1.504 1.00 95.69 217 ARG A N 1
ATOM 1705 C CA . ARG A 1 217 ? -18.449 -8.415 -2.036 1.00 95.69 217 ARG A CA 1
ATOM 1706 C C . ARG A 1 217 ? -19.908 -8.087 -2.357 1.00 95.69 217 ARG A C 1
ATOM 1708 O O . ARG A 1 217 ? -20.459 -8.708 -3.265 1.00 95.69 217 ARG A O 1
ATOM 1715 N N . ALA A 1 218 ? -20.504 -7.106 -1.678 1.00 95.75 218 ALA A N 1
ATOM 1716 C CA . ALA A 1 218 ? -21.851 -6.613 -1.962 1.00 95.75 218 ALA A CA 1
ATOM 1717 C C . ALA A 1 218 ? -21.971 -5.913 -3.331 1.00 95.75 218 ALA A C 1
ATOM 1719 O O . ALA A 1 218 ? -23.071 -5.806 -3.879 1.00 95.75 218 ALA A O 1
ATOM 1720 N N . LEU A 1 219 ? -20.855 -5.460 -3.911 1.00 93.62 219 LEU A N 1
ATOM 1721 C CA . LEU A 1 219 ? -20.811 -4.949 -5.276 1.00 93.62 219 LEU A CA 1
ATOM 1722 C C . LEU A 1 219 ? -20.708 -6.100 -6.284 1.00 93.62 219 LEU A C 1
ATOM 1724 O O . LEU A 1 219 ? -20.040 -7.115 -6.051 1.00 93.62 219 LEU A O 1
ATOM 1728 N N . SER A 1 220 ? -21.314 -5.907 -7.457 1.00 93.12 220 SER A N 1
ATOM 1729 C CA . SER A 1 220 ? -21.059 -6.775 -8.603 1.00 93.12 220 SER A CA 1
ATOM 1730 C C . SER A 1 220 ? -19.583 -6.677 -9.031 1.00 93.12 220 SER A C 1
ATOM 1732 O O . SER A 1 220 ? -18.983 -5.611 -8.865 1.00 93.12 220 SER A O 1
ATOM 1734 N N . PRO A 1 221 ? -18.980 -7.750 -9.583 1.00 91.88 221 PRO A N 1
ATOM 1735 C CA . PRO A 1 221 ? -17.551 -7.779 -9.916 1.00 91.88 221 PRO A CA 1
ATOM 1736 C C . PRO A 1 221 ? -17.059 -6.589 -10.758 1.00 91.88 221 PRO A C 1
ATOM 1738 O O . PRO A 1 221 ? -16.023 -6.006 -10.456 1.00 91.88 221 PRO A O 1
ATOM 1741 N N . ASP A 1 222 ? -17.842 -6.148 -11.745 1.00 89.50 222 ASP A N 1
ATOM 1742 C CA . ASP A 1 222 ? -17.559 -5.005 -12.631 1.00 89.50 222 ASP A CA 1
ATOM 1743 C C . ASP A 1 222 ? -17.511 -3.642 -11.912 1.00 89.50 222 ASP A C 1
ATOM 1745 O O . ASP A 1 222 ? -16.996 -2.657 -12.449 1.00 89.50 222 ASP A O 1
ATOM 1749 N N . LYS A 1 223 ? -18.046 -3.566 -10.690 1.00 90.69 223 LYS A N 1
ATOM 1750 C CA . LYS A 1 223 ? -18.080 -2.347 -9.871 1.00 90.69 223 LYS A CA 1
ATOM 1751 C C . LYS A 1 223 ? -17.053 -2.343 -8.745 1.00 90.69 223 LYS A C 1
ATOM 1753 O O . LYS A 1 223 ? -16.923 -1.310 -8.095 1.00 90.69 223 LYS A O 1
ATOM 1758 N N . ARG A 1 224 ? -16.347 -3.455 -8.508 1.00 90.12 224 ARG A N 1
ATOM 1759 C CA . ARG A 1 224 ? -15.421 -3.593 -7.373 1.00 90.12 224 ARG A CA 1
ATOM 1760 C C . ARG A 1 224 ? -14.156 -2.766 -7.528 1.00 90.12 224 ARG A C 1
ATOM 1762 O O . ARG A 1 224 ? -13.687 -2.251 -6.530 1.00 90.12 224 ARG A O 1
ATOM 1769 N N . TYR A 1 225 ? -13.652 -2.592 -8.750 1.00 88.94 225 TYR A N 1
ATOM 1770 C CA . TYR A 1 225 ? -12.459 -1.784 -9.032 1.00 88.94 225 TYR A CA 1
ATOM 1771 C C . TYR A 1 225 ? -12.777 -0.286 -9.056 1.00 88.94 225 TYR A C 1
ATOM 1773 O O . TYR A 1 225 ? -12.812 0.354 -10.109 1.00 88.94 225 TYR A O 1
ATOM 1781 N N . ARG A 1 226 ? -13.150 0.243 -7.889 1.00 86.19 226 ARG A N 1
ATOM 1782 C CA . ARG A 1 226 ? -13.462 1.653 -7.643 1.00 86.19 226 ARG A CA 1
ATOM 1783 C C . ARG A 1 226 ? -13.150 1.975 -6.189 1.00 86.19 226 ARG A C 1
ATOM 1785 O O . ARG A 1 226 ? -13.258 1.106 -5.327 1.00 86.19 226 ARG A O 1
ATOM 1792 N N . LYS A 1 227 ? -12.872 3.250 -5.922 1.00 87.44 227 LYS A N 1
ATOM 1793 C CA . LYS A 1 227 ? -12.854 3.797 -4.562 1.00 87.44 227 LYS A CA 1
ATOM 1794 C C . LYS A 1 227 ? -14.165 3.487 -3.840 1.00 87.44 227 LYS A C 1
ATOM 1796 O O . LYS A 1 227 ? -15.243 3.564 -4.442 1.00 87.44 227 LYS A O 1
ATOM 1801 N N . MET A 1 228 ? -14.071 3.172 -2.555 1.00 93.31 228 MET A N 1
ATOM 1802 C CA . MET A 1 228 ? -15.217 2.824 -1.718 1.00 93.31 228 MET A CA 1
ATOM 1803 C C . MET A 1 228 ? -15.254 3.695 -0.472 1.00 93.31 228 MET A C 1
ATOM 1805 O O . MET A 1 228 ? -14.214 4.006 0.087 1.00 93.31 228 MET A O 1
ATOM 1809 N N . VAL A 1 229 ? -16.451 4.050 -0.009 1.00 96.19 229 VAL A N 1
ATOM 1810 C CA . VAL A 1 229 ? -16.621 4.707 1.289 1.00 96.19 229 VAL A CA 1
ATOM 1811 C C . VAL A 1 229 ? -17.105 3.680 2.305 1.00 96.19 229 VAL A C 1
ATOM 1813 O O . VAL A 1 229 ? -18.182 3.111 2.127 1.00 96.19 229 VAL A O 1
ATOM 1816 N N . ILE A 1 230 ? -16.327 3.452 3.364 1.00 95.69 230 ILE A N 1
ATOM 1817 C CA . ILE A 1 230 ? -16.683 2.568 4.485 1.00 95.69 230 ILE A CA 1
ATOM 1818 C C . ILE A 1 230 ? -16.612 3.385 5.770 1.00 95.69 230 ILE A C 1
ATOM 1820 O O . ILE A 1 230 ? -15.604 4.027 6.041 1.00 95.69 230 ILE A O 1
ATOM 1824 N N . GLU A 1 231 ? -17.708 3.405 6.532 1.00 94.50 231 GLU A N 1
ATOM 1825 C CA . GLU A 1 231 ? -17.829 4.185 7.778 1.00 94.50 231 GLU A CA 1
ATOM 1826 C C . GLU A 1 231 ? -17.465 5.678 7.628 1.00 94.50 231 GLU A C 1
ATOM 1828 O O . GLU A 1 231 ? -17.033 6.330 8.571 1.00 94.50 231 GLU A O 1
ATOM 1833 N N . GLY A 1 232 ? -17.681 6.242 6.435 1.00 94.94 232 GLY A N 1
ATOM 1834 C CA . GLY A 1 232 ? -17.378 7.644 6.133 1.00 94.94 232 GLY A CA 1
ATOM 1835 C C . GLY A 1 232 ? -15.949 7.906 5.653 1.00 94.94 232 GLY A C 1
ATOM 1836 O O . GLY A 1 232 ? -15.662 9.041 5.294 1.00 94.94 232 GLY A O 1
ATOM 1837 N N . HIS A 1 233 ? -15.095 6.883 5.576 1.00 96.31 233 HIS A N 1
ATOM 1838 C CA . HIS A 1 233 ? -13.730 6.991 5.063 1.00 96.31 233 HIS A CA 1
ATOM 1839 C C . HIS A 1 233 ? -13.647 6.522 3.613 1.00 96.31 233 HIS A C 1
ATOM 1841 O O . HIS A 1 233 ? -14.157 5.452 3.281 1.00 96.31 233 HIS A O 1
ATOM 1847 N N . GLU A 1 234 ? -12.985 7.296 2.751 1.00 97.00 234 GLU A N 1
ATOM 1848 C CA . GLU A 1 234 ? -12.671 6.878 1.382 1.00 97.00 234 GLU A CA 1
ATOM 1849 C C . GLU A 1 234 ? -11.472 5.918 1.379 1.00 97.00 234 GLU A C 1
ATOM 1851 O O . GLU A 1 234 ? -10.387 6.260 1.843 1.00 97.00 234 GLU A O 1
ATOM 1856 N N . LEU A 1 235 ? -11.663 4.718 0.841 1.00 97.06 235 LEU A N 1
ATOM 1857 C CA . LEU A 1 235 ? -10.642 3.697 0.641 1.00 97.06 235 LEU A CA 1
ATOM 1858 C C . LEU A 1 235 ? -10.159 3.752 -0.810 1.00 97.06 235 LEU A C 1
ATOM 1860 O O . LEU A 1 235 ? -10.963 3.752 -1.750 1.00 97.06 235 LEU A O 1
ATOM 1864 N N . ASP A 1 236 ? -8.842 3.772 -0.976 1.00 94.06 236 ASP A N 1
ATOM 1865 C CA . ASP A 1 236 ? -8.165 3.707 -2.261 1.00 94.06 236 ASP A CA 1
ATOM 1866 C C . ASP A 1 236 ? -8.381 2.345 -2.941 1.00 94.06 236 ASP A C 1
ATOM 1868 O O . ASP A 1 236 ? -8.568 1.318 -2.283 1.00 94.06 236 ASP A O 1
ATOM 1872 N N . GLU A 1 237 ? -8.338 2.326 -4.274 1.00 92.19 237 GLU A N 1
ATOM 1873 C CA . GLU A 1 237 ? -8.499 1.097 -5.059 1.00 92.19 237 GLU A CA 1
ATOM 1874 C C . GLU A 1 237 ? -7.433 0.043 -4.725 1.00 92.19 237 GLU A C 1
ATOM 1876 O O . GLU A 1 237 ? -7.734 -1.148 -4.735 1.00 92.19 237 GLU A O 1
ATOM 1881 N N . SER A 1 238 ? -6.231 0.469 -4.321 1.00 93.69 238 SER A N 1
ATOM 1882 C CA . SER A 1 238 ? -5.151 -0.417 -3.865 1.00 93.69 238 SER A CA 1
ATOM 1883 C C . SER A 1 238 ? -5.525 -1.286 -2.659 1.00 93.69 238 SER A C 1
ATOM 1885 O O . SER A 1 238 ? -4.964 -2.371 -2.498 1.00 93.69 238 SER A O 1
ATOM 1887 N N . VAL A 1 239 ? -6.519 -0.898 -1.846 1.00 96.88 239 VAL A N 1
ATOM 1888 C CA . VAL A 1 239 ? -7.010 -1.733 -0.732 1.00 96.88 239 VAL A CA 1
ATOM 1889 C C . VAL A 1 239 ? -7.510 -3.087 -1.237 1.00 96.88 239 VAL A C 1
ATOM 1891 O O . VAL A 1 239 ? -7.334 -4.106 -0.574 1.00 96.88 239 VAL A O 1
ATOM 1894 N N . LEU A 1 240 ? -8.066 -3.147 -2.447 1.00 96.06 240 LEU A N 1
ATOM 1895 C CA . LEU A 1 240 ? -8.504 -4.402 -3.054 1.00 96.06 240 LEU A CA 1
ATOM 1896 C C . LEU A 1 240 ? -7.357 -5.404 -3.241 1.00 96.06 240 LEU A C 1
ATOM 1898 O O . LEU A 1 240 ? -7.597 -6.611 -3.199 1.00 96.06 240 LEU A O 1
ATOM 1902 N N . ALA A 1 241 ? -6.120 -4.936 -3.438 1.00 96.44 241 ALA A N 1
ATOM 1903 C CA . ALA A 1 241 ? -4.973 -5.810 -3.664 1.00 96.44 241 ALA A CA 1
ATOM 1904 C C . ALA A 1 241 ? -4.679 -6.683 -2.432 1.00 96.44 241 ALA A C 1
ATOM 1906 O O . ALA A 1 241 ? -4.292 -7.840 -2.583 1.00 96.44 241 ALA A O 1
ATOM 1907 N N . ILE A 1 242 ? -4.957 -6.176 -1.228 1.00 97.44 242 ILE A N 1
ATOM 1908 C CA . ILE A 1 242 ? -4.720 -6.875 0.045 1.00 97.44 242 ILE A CA 1
ATOM 1909 C C . ILE A 1 242 ? -5.961 -7.578 0.619 1.00 97.44 242 ILE A C 1
ATOM 1911 O O . ILE A 1 242 ? -5.877 -8.238 1.655 1.00 97.44 242 ILE A O 1
ATOM 1915 N N . LEU A 1 243 ? -7.123 -7.437 -0.023 1.00 97.00 243 LEU A N 1
ATOM 1916 C CA . LEU A 1 243 ? -8.357 -8.106 0.386 1.00 97.00 243 LEU A CA 1
ATOM 1917 C C . LEU A 1 243 ? -8.592 -9.380 -0.426 1.00 97.00 243 LEU A C 1
ATOM 1919 O O . LEU A 1 243 ? -8.369 -9.412 -1.634 1.00 97.00 243 LEU A O 1
ATOM 1923 N N . ASP A 1 244 ? -9.137 -10.410 0.223 1.00 92.88 244 ASP A N 1
ATOM 1924 C CA . ASP A 1 244 ? -9.587 -11.643 -0.435 1.00 92.88 244 ASP A CA 1
ATOM 1925 C C . ASP A 1 244 ? -10.943 -11.430 -1.133 1.00 92.88 244 ASP A C 1
ATOM 1927 O O . ASP A 1 244 ? -12.014 -11.882 -0.705 1.00 92.88 244 ASP A O 1
ATOM 1931 N N . VAL A 1 245 ? -10.905 -10.624 -2.191 1.00 93.94 245 VAL A N 1
ATOM 1932 C CA . VAL A 1 245 ? -12.042 -10.300 -3.047 1.00 93.94 245 VAL A CA 1
ATOM 1933 C C . VAL A 1 245 ? -11.651 -10.465 -4.509 1.00 93.94 245 VAL A C 1
ATOM 1935 O O . VAL A 1 245 ? -10.553 -10.092 -4.933 1.00 93.94 245 VAL A O 1
ATOM 1938 N N . ASP A 1 246 ? -12.576 -11.037 -5.274 1.00 93.00 246 ASP A N 1
ATOM 1939 C CA . ASP A 1 246 ? -12.438 -11.203 -6.715 1.00 93.00 246 ASP A CA 1
ATOM 1940 C C . ASP A 1 246 ? -12.639 -9.855 -7.418 1.00 93.00 246 ASP A C 1
ATOM 1942 O O . ASP A 1 246 ? -13.693 -9.219 -7.269 1.00 93.00 246 ASP A O 1
ATOM 1946 N N . VAL A 1 247 ? -11.613 -9.425 -8.152 1.00 93.75 247 VAL A N 1
ATOM 1947 C CA . VAL A 1 247 ? -11.537 -8.150 -8.869 1.00 93.75 247 VAL A CA 1
ATOM 1948 C C . VAL A 1 247 ? -11.100 -8.463 -10.298 1.00 93.75 247 VAL A C 1
ATOM 1950 O O . VAL A 1 247 ? -9.949 -8.848 -10.488 1.00 93.75 247 VAL A O 1
ATOM 1953 N N . PRO A 1 248 ? -11.967 -8.281 -11.310 1.00 92.38 248 PRO A N 1
ATOM 1954 C CA . PRO A 1 248 ? -11.669 -8.677 -12.692 1.00 92.38 248 PRO A CA 1
ATOM 1955 C C . PRO A 1 248 ? -10.395 -8.062 -13.291 1.00 92.38 248 PRO A C 1
ATOM 1957 O O . PRO A 1 248 ? -9.831 -8.594 -14.241 1.00 92.38 248 PRO A O 1
ATOM 1960 N N . GLN A 1 249 ? -9.965 -6.916 -12.768 1.00 92.44 249 GLN A N 1
ATOM 1961 C CA . GLN A 1 249 ? -8.774 -6.189 -13.198 1.00 92.44 249 GLN A CA 1
ATOM 1962 C C . GLN A 1 249 ? -7.473 -6.795 -12.657 1.00 92.44 249 GLN A C 1
ATOM 1964 O O . GLN A 1 249 ? -6.403 -6.451 -13.160 1.00 92.44 249 GLN A O 1
ATOM 1969 N N . TYR A 1 250 ? -7.557 -7.662 -11.647 1.00 94.94 250 TYR A N 1
ATOM 1970 C CA . TYR A 1 250 ? -6.415 -8.227 -10.942 1.00 94.94 250 TYR A CA 1
ATOM 1971 C C . TYR A 1 250 ? -6.182 -9.678 -11.333 1.00 94.94 250 TYR A C 1
ATOM 1973 O O . TYR A 1 250 ? -7.065 -10.525 -11.224 1.00 94.94 250 TYR A O 1
ATOM 1981 N N . GLU A 1 251 ? -4.946 -9.977 -11.712 1.00 96.50 251 GLU A N 1
ATOM 1982 C CA . GLU A 1 251 ? -4.429 -11.338 -11.753 1.00 96.50 251 GLU A CA 1
ATOM 1983 C C . GLU A 1 251 ? -3.693 -11.613 -10.437 1.00 96.50 251 GLU A C 1
ATOM 1985 O O . GLU A 1 251 ? -2.753 -10.897 -10.092 1.00 96.50 251 GLU A O 1
ATOM 1990 N N . ARG A 1 252 ? -4.132 -12.624 -9.679 1.00 96.38 252 ARG A N 1
ATOM 1991 C CA . ARG A 1 252 ? -3.467 -13.057 -8.441 1.00 96.38 252 ARG A CA 1
ATOM 1992 C C . ARG A 1 252 ? -2.622 -14.300 -8.722 1.00 96.38 252 ARG A C 1
ATOM 1994 O O . ARG A 1 252 ? -3.157 -15.263 -9.270 1.00 96.38 252 ARG A O 1
ATOM 2001 N N . ILE A 1 253 ? -1.339 -14.262 -8.351 1.00 94.38 253 ILE A N 1
ATOM 2002 C CA . ILE A 1 253 ? -0.338 -15.326 -8.587 1.00 94.38 253 ILE A CA 1
ATOM 2003 C C . ILE A 1 253 ? 0.263 -15.788 -7.262 1.00 94.38 253 ILE A C 1
ATOM 2005 O O . ILE A 1 253 ? 0.603 -14.909 -6.431 1.00 94.38 253 ILE A O 1
#